Protein AF-A0A956U5R1-F1 (afdb_monomer_lite)

Sequence (254 aa):
MKYLQELKAVLEKMGPELNQKCDFAWTKLAEHIEDKLCNPPERDSALIELANRRSGTNGPMPEDAEFKFYEINSHPLAKEKLQDPFYWKIADDLAPIGNDTAADALSNFWPWRETAGFLPTLWFVEEEFVHWGYSREQLNQVLVGAWEDRTESSKYHLAANVFDALVVAIAYGQFLKEGCVDLELREEALKALDRQLHPKVINYTCAYPREGEKAFQKSKEGLMMMPIKKYSVGDSIKKHVFRSATGIIKRFLR

Structure (mmCIF, N/CA/C/O backbone):
data_AF-A0A956U5R1-F1
#
_entry.id   AF-A0A956U5R1-F1
#
loop_
_atom_site.group_PDB
_atom_site.id
_atom_site.type_symbol
_atom_site.label_atom_id
_atom_site.label_alt_id
_atom_site.label_comp_id
_atom_site.label_asym_id
_atom_site.label_entity_id
_atom_site.label_seq_id
_atom_site.pdbx_PDB_ins_code
_atom_site.Cartn_x
_atom_site.Cartn_y
_atom_site.Cartn_z
_atom_site.occupancy
_atom_site.B_iso_or_equiv
_atom_site.auth_seq_id
_atom_site.auth_comp_id
_atom_site.auth_asym_id
_atom_site.auth_atom_id
_atom_site.pdbx_PDB_model_num
ATOM 1 N N . MET A 1 1 ? 7.597 18.987 18.037 1.00 53.66 1 MET A N 1
ATOM 2 C CA . MET A 1 1 ? 7.365 20.334 18.606 1.00 53.66 1 MET A CA 1
ATOM 3 C C . MET A 1 1 ? 6.708 21.285 17.601 1.00 53.66 1 MET A C 1
ATOM 5 O O . MET A 1 1 ? 5.532 21.558 17.785 1.00 53.66 1 MET A O 1
ATOM 9 N N . LYS A 1 2 ? 7.368 21.699 16.503 1.00 50.81 2 LYS A N 1
ATOM 10 C CA . LYS A 1 2 ? 6.805 22.641 15.499 1.00 50.81 2 LYS A CA 1
ATOM 11 C C . LYS A 1 2 ? 5.416 22.243 14.950 1.00 50.81 2 LYS A C 1
ATOM 13 O O . LYS A 1 2 ? 4.490 23.041 14.987 1.00 50.81 2 LYS A O 1
ATOM 18 N N . TYR A 1 3 ? 5.239 20.969 14.589 1.00 50.41 3 TYR A N 1
ATOM 19 C CA . TYR A 1 3 ? 3.964 20.405 14.109 1.00 50.41 3 TYR A CA 1
ATOM 20 C C . TYR A 1 3 ? 2.781 20.613 15.071 1.00 50.41 3 TYR A C 1
ATOM 22 O O . TYR A 1 3 ? 1.682 20.958 14.652 1.00 50.41 3 TYR A O 1
ATOM 30 N N . LEU A 1 4 ? 2.992 20.401 16.372 1.00 53.56 4 LEU A N 1
ATOM 31 C CA . LEU A 1 4 ? 1.919 20.507 17.359 1.00 53.56 4 LEU A CA 1
ATOM 32 C C . LEU A 1 4 ? 1.550 21.976 17.644 1.00 53.56 4 LEU A C 1
ATOM 34 O O . LEU A 1 4 ? 0.388 22.270 17.903 1.00 53.56 4 LEU A O 1
ATOM 38 N N . GLN A 1 5 ? 2.512 22.903 17.548 1.00 63.97 5 GLN A N 1
ATOM 39 C CA . GLN A 1 5 ? 2.249 24.343 17.663 1.00 63.97 5 GLN A CA 1
ATOM 40 C C . GLN A 1 5 ? 1.443 24.860 16.464 1.00 63.97 5 GLN A C 1
ATOM 42 O O . GLN A 1 5 ? 0.505 25.635 16.628 1.00 63.97 5 GLN A O 1
ATOM 47 N N . GLU A 1 6 ? 1.761 24.384 15.263 1.00 58.38 6 GLU A N 1
ATOM 48 C CA . GLU A 1 6 ? 1.009 24.715 14.052 1.00 58.38 6 GLU A CA 1
ATOM 49 C C . GLU A 1 6 ? -0.394 24.082 14.063 1.00 58.38 6 GLU A C 1
ATOM 51 O O . GLU A 1 6 ? -1.368 24.747 13.713 1.00 58.38 6 GLU A O 1
ATOM 56 N N . LEU A 1 7 ? -0.529 22.838 14.544 1.00 60.34 7 LEU A N 1
ATOM 57 C CA . LEU A 1 7 ? -1.823 22.188 14.784 1.00 60.34 7 LEU A CA 1
ATOM 58 C C . LEU A 1 7 ? -2.682 23.010 15.757 1.00 60.34 7 LEU A C 1
ATOM 60 O O . LEU A 1 7 ? -3.848 23.266 15.463 1.00 60.34 7 LEU A O 1
ATOM 64 N N . LYS A 1 8 ? -2.103 23.470 16.875 1.00 72.31 8 LYS A N 1
ATOM 65 C CA . LYS A 1 8 ? -2.779 24.346 17.842 1.00 72.31 8 LYS A CA 1
ATOM 66 C C . LYS A 1 8 ? -3.276 25.636 17.177 1.00 72.31 8 LYS A C 1
ATOM 68 O O . LYS A 1 8 ? -4.450 25.960 17.313 1.00 72.31 8 LYS A O 1
ATOM 73 N N . ALA A 1 9 ? -2.446 26.302 16.374 1.00 74.06 9 ALA A N 1
ATOM 74 C CA . ALA A 1 9 ? -2.824 27.541 15.686 1.00 74.06 9 ALA A CA 1
ATOM 75 C C . ALA A 1 9 ? -3.942 27.353 14.638 1.00 74.06 9 ALA A C 1
ATOM 77 O O . ALA A 1 9 ? -4.809 28.215 14.477 1.00 74.06 9 ALA A O 1
ATOM 78 N N . VAL A 1 10 ? -3.939 26.231 13.908 1.00 67.75 10 VAL A N 1
ATOM 79 C CA . VAL A 1 10 ? -5.026 25.877 12.976 1.00 67.75 10 VAL A CA 1
ATOM 80 C C . VAL A 1 10 ? -6.319 25.643 13.737 1.00 67.75 10 VAL A C 1
ATOM 82 O O . VAL A 1 10 ? -7.377 26.135 13.345 1.00 67.75 10 VAL A O 1
ATOM 85 N N . LEU A 1 11 ? -6.224 24.907 14.838 1.00 68.75 11 LEU A N 1
ATOM 86 C CA . LEU A 1 11 ? -7.373 24.578 15.650 1.00 68.75 11 LEU A CA 1
ATOM 87 C C . LEU A 1 11 ? -7.972 25.835 16.281 1.00 68.75 11 LEU A C 1
ATOM 89 O O . LEU A 1 11 ? -9.163 26.063 16.114 1.00 68.75 11 LEU A O 1
ATOM 93 N N . GLU A 1 12 ? -7.176 26.707 16.896 1.00 78.88 12 GLU A N 1
ATOM 94 C CA . GLU A 1 12 ? -7.650 27.979 17.465 1.00 78.88 12 GLU A CA 1
ATOM 95 C C . GLU A 1 12 ? -8.441 28.832 16.458 1.00 78.88 12 GLU A C 1
ATOM 97 O O . GLU A 1 12 ? -9.424 29.471 16.833 1.00 78.88 12 GLU A O 1
ATOM 102 N N . LYS A 1 13 ? -8.081 28.787 15.167 1.00 77.75 13 LYS A N 1
ATOM 103 C CA . LYS A 1 13 ? -8.829 29.468 14.097 1.00 77.75 13 LYS A CA 1
ATOM 104 C C . LYS A 1 13 ? -10.145 28.781 13.728 1.00 77.75 13 LYS A C 1
ATOM 106 O O . LYS A 1 13 ? -11.105 29.469 13.397 1.00 77.75 13 LYS A O 1
ATOM 111 N N . MET A 1 14 ? -10.196 27.450 13.758 1.00 73.94 14 MET A N 1
ATOM 112 C CA . MET A 1 14 ? -11.379 26.666 13.369 1.00 73.94 14 MET A CA 1
ATOM 113 C C . MET A 1 14 ? -12.371 26.434 14.520 1.00 73.94 14 MET A C 1
ATOM 115 O O . MET A 1 14 ? -13.545 26.155 14.275 1.00 73.94 14 MET A O 1
ATOM 119 N N . GLY A 1 15 ? -11.913 26.541 15.769 1.00 74.62 15 GLY A N 1
ATOM 120 C CA . GLY A 1 15 ? -12.687 26.244 16.975 1.00 74.62 15 GLY A CA 1
ATOM 121 C C . GLY A 1 15 ? -14.051 26.939 17.057 1.00 74.62 15 GLY A C 1
ATOM 122 O O . GLY A 1 15 ? -15.037 26.257 17.337 1.00 74.62 15 GLY A O 1
ATOM 123 N N . PRO A 1 16 ? -14.163 28.251 16.765 1.00 76.50 16 PRO A N 1
ATOM 124 C CA . PRO A 1 16 ? -15.443 28.959 16.820 1.00 76.50 16 PRO A CA 1
ATOM 125 C C . PRO A 1 16 ? -16.492 28.436 15.825 1.00 76.50 16 PRO A C 1
ATOM 127 O O . PRO A 1 16 ? -17.657 28.288 16.190 1.00 76.50 16 PRO A O 1
ATOM 130 N N . GLU A 1 17 ? -16.094 28.110 14.590 1.00 68.19 17 GLU A N 1
ATOM 131 C CA . GLU A 1 17 ? -17.012 27.567 13.574 1.00 68.19 17 GLU A CA 1
ATOM 132 C C . GLU A 1 17 ? -17.438 26.128 13.888 1.00 68.19 17 GLU A C 1
ATOM 134 O O . GLU A 1 17 ? -18.588 25.751 13.646 1.00 68.19 17 GLU A O 1
ATOM 139 N N . LEU A 1 18 ? -16.524 25.323 14.439 1.00 61.97 18 LEU A N 1
ATOM 140 C CA . LEU A 1 18 ? -16.803 23.938 14.815 1.00 61.97 18 LEU A CA 1
ATOM 141 C C . LEU A 1 18 ? -17.719 23.849 16.044 1.00 61.97 18 LEU A C 1
ATOM 143 O O . LEU A 1 18 ? -18.632 23.028 16.035 1.00 61.97 18 LEU A O 1
ATOM 147 N N . ASN A 1 19 ? -17.545 24.726 17.040 1.00 65.31 19 ASN A N 1
ATOM 148 C CA . ASN A 1 19 ? -18.419 24.803 18.220 1.00 65.31 19 ASN A CA 1
ATOM 149 C C . ASN A 1 19 ? -19.858 25.228 17.888 1.00 65.31 19 ASN A C 1
ATOM 151 O O . ASN A 1 19 ? -20.781 24.871 18.611 1.00 65.31 19 ASN A O 1
ATOM 155 N N . GLN A 1 20 ? -20.073 26.004 16.820 1.00 70.31 20 GLN A N 1
ATOM 156 C CA . GLN A 1 20 ? -21.423 26.417 16.415 1.00 70.31 20 GLN A CA 1
ATOM 157 C C . GLN A 1 20 ? -22.196 25.324 15.676 1.00 70.31 20 GLN A C 1
ATOM 159 O O . GLN A 1 20 ? -23.424 25.302 15.723 1.00 70.31 20 GLN A O 1
ATOM 164 N N . LYS A 1 21 ? -21.495 24.457 14.940 1.00 61.16 21 LYS A N 1
ATOM 165 C CA . LYS A 1 21 ? -22.120 23.484 14.030 1.00 61.16 21 LYS A CA 1
ATOM 166 C C . LYS A 1 21 ? -22.185 22.074 14.599 1.00 61.16 21 LYS A C 1
ATOM 168 O O . LYS A 1 21 ? -22.989 21.269 14.133 1.00 61.16 21 LYS A O 1
ATOM 173 N N . CYS A 1 22 ? -21.345 21.773 15.577 1.00 49.59 22 CYS A N 1
ATOM 174 C CA . CYS A 1 22 ? -21.187 20.445 16.134 1.00 49.59 22 CYS A CA 1
ATOM 175 C C . CYS A 1 22 ? -21.180 20.579 17.656 1.00 49.59 22 CYS A C 1
ATOM 177 O O . CYS A 1 22 ? -20.451 21.416 18.179 1.00 49.59 22 CYS A O 1
ATOM 179 N N . ASP A 1 23 ? -21.898 19.709 18.370 1.00 61.25 23 ASP A N 1
ATOM 180 C CA . ASP A 1 23 ? -21.808 19.562 19.838 1.00 61.25 23 ASP A CA 1
ATOM 181 C C . ASP A 1 23 ? -20.473 18.884 20.239 1.00 61.25 23 ASP A C 1
ATOM 183 O O . ASP A 1 23 ? -20.386 17.931 21.013 1.00 61.25 23 ASP A O 1
ATOM 187 N N . PHE A 1 24 ? -19.402 19.295 19.562 1.00 62.62 24 PHE A N 1
ATOM 188 C CA . PHE A 1 24 ? -18.074 18.734 19.639 1.00 62.62 24 PHE A CA 1
ATOM 189 C C . PHE A 1 24 ? -17.362 19.396 20.810 1.00 62.62 24 PHE A C 1
ATOM 191 O O . PHE A 1 24 ? -17.245 20.616 20.857 1.00 62.62 24 PHE A O 1
ATOM 198 N N . ALA A 1 25 ? -16.871 18.594 21.756 1.00 75.69 25 ALA A N 1
ATOM 199 C CA . ALA A 1 25 ? -16.203 19.082 22.960 1.00 75.69 25 ALA A CA 1
ATOM 200 C C . ALA A 1 25 ? -14.813 19.668 22.642 1.00 75.69 25 ALA A C 1
ATOM 202 O O . ALA A 1 25 ? -13.779 19.074 22.950 1.00 75.69 25 ALA A O 1
ATOM 203 N N . TRP A 1 26 ? -14.799 20.839 22.010 1.00 68.75 26 TRP A N 1
ATOM 204 C CA . TRP A 1 26 ? -13.612 21.542 21.538 1.00 68.75 26 TRP A CA 1
ATOM 205 C C . TRP A 1 26 ? -12.579 21.780 22.633 1.00 68.75 26 TRP A C 1
ATOM 207 O O . TRP A 1 26 ? -11.390 21.545 22.433 1.00 68.75 26 TRP A O 1
ATOM 217 N N . THR A 1 27 ? -13.047 22.187 23.810 1.00 72.88 27 THR A N 1
ATOM 218 C CA . THR A 1 27 ? -12.214 22.406 24.994 1.00 72.88 27 THR A CA 1
ATOM 219 C C . THR A 1 27 ? -11.422 21.156 25.362 1.00 72.88 27 THR A C 1
ATOM 221 O O . THR A 1 27 ? -10.218 21.248 25.564 1.00 72.88 27 THR A O 1
ATOM 224 N N . LYS A 1 28 ? -12.041 19.970 25.302 1.00 73.56 28 LYS A N 1
ATOM 225 C CA . LYS A 1 28 ? -11.354 18.697 25.575 1.00 73.56 28 LYS A CA 1
ATOM 226 C C . LYS A 1 28 ? -10.297 18.353 24.524 1.00 73.56 28 LYS A C 1
ATOM 228 O O . LYS A 1 28 ? -9.266 17.779 24.863 1.00 73.56 28 LYS A O 1
ATOM 233 N N . LEU A 1 29 ? -10.535 18.676 23.248 1.00 70.31 29 LEU A N 1
ATOM 234 C CA . LEU A 1 29 ? -9.538 18.462 22.191 1.00 70.31 29 LEU A CA 1
ATOM 235 C C . LEU A 1 29 ? -8.349 19.420 22.346 1.00 70.31 29 LEU A C 1
ATOM 237 O O . LEU A 1 29 ? -7.206 18.992 22.199 1.00 70.31 29 LEU A O 1
ATOM 241 N N . ALA A 1 30 ? -8.616 20.692 22.649 1.00 71.00 30 ALA A N 1
ATOM 242 C CA . ALA A 1 30 ? -7.582 21.693 22.884 1.00 71.00 30 ALA A CA 1
ATOM 243 C C . ALA A 1 30 ? -6.707 21.314 24.089 1.00 71.00 30 ALA A C 1
ATOM 245 O O . ALA A 1 30 ? -5.489 21.247 23.945 1.00 71.00 30 ALA A O 1
ATOM 246 N N . GLU A 1 31 ? -7.325 20.949 25.217 1.00 76.50 31 GLU A N 1
ATOM 247 C CA . GLU A 1 31 ? -6.634 20.451 26.415 1.00 76.50 31 GLU A CA 1
ATOM 248 C C . GLU A 1 31 ? -5.775 19.221 26.105 1.00 76.50 31 GLU A C 1
ATOM 250 O O . GLU A 1 31 ? -4.621 19.149 26.518 1.00 76.50 31 GLU A O 1
ATOM 255 N N . HIS A 1 32 ? -6.299 18.268 25.327 1.00 71.94 32 HIS A N 1
ATOM 256 C CA . HIS A 1 32 ? -5.542 17.082 24.931 1.00 71.94 32 HIS A CA 1
ATOM 257 C C . HIS A 1 32 ? -4.310 17.427 24.083 1.00 71.94 32 HIS A C 1
ATOM 259 O O . HIS A 1 32 ? -3.245 16.841 24.259 1.00 71.94 32 HIS A O 1
ATOM 265 N N . ILE A 1 33 ? -4.431 18.372 23.150 1.00 68.62 33 ILE A N 1
ATOM 266 C CA . ILE A 1 33 ? -3.310 18.783 22.293 1.00 68.62 33 ILE A CA 1
ATOM 267 C C . ILE A 1 33 ? -2.273 19.571 23.087 1.00 68.62 33 ILE A C 1
ATOM 269 O O . ILE A 1 33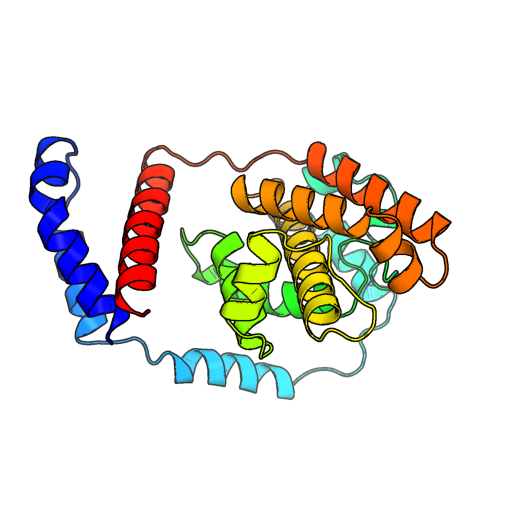 ? -1.076 19.414 22.850 1.00 68.62 33 ILE A O 1
ATOM 273 N N . GLU A 1 34 ? -2.720 20.384 24.037 1.00 73.69 34 GLU A N 1
ATOM 274 C CA . GLU A 1 34 ? -1.863 21.143 24.938 1.00 73.69 34 GLU A CA 1
ATOM 275 C C . GLU A 1 34 ? -1.104 20.226 25.907 1.00 73.69 34 GLU A C 1
ATOM 277 O O . GLU A 1 34 ? 0.105 20.383 26.069 1.00 73.69 34 GLU A O 1
ATOM 282 N N . ASP A 1 35 ? -1.753 19.181 26.431 1.00 76.88 35 ASP A N 1
ATOM 283 C CA . ASP A 1 35 ? -1.086 18.107 27.174 1.00 76.88 35 ASP A CA 1
ATOM 284 C C . ASP A 1 35 ? -0.006 17.426 26.323 1.00 76.88 35 ASP A C 1
ATOM 286 O O . ASP A 1 35 ? 1.134 17.306 26.759 1.00 76.88 35 ASP A O 1
ATOM 290 N N . LYS A 1 36 ? -0.303 17.057 25.069 1.00 69.38 36 LYS A N 1
ATOM 291 C CA . LYS A 1 36 ? 0.696 16.447 24.168 1.00 69.38 36 LYS A CA 1
ATOM 292 C C . LYS A 1 36 ? 1.813 17.396 23.734 1.00 69.38 36 LYS A C 1
ATOM 294 O O . LYS A 1 36 ? 2.880 16.928 23.341 1.00 69.38 36 LYS A O 1
ATOM 299 N N . LEU A 1 37 ? 1.585 18.707 23.777 1.00 64.69 37 LEU A N 1
ATOM 300 C CA . LEU A 1 37 ? 2.605 19.730 23.534 1.00 64.69 37 LEU A CA 1
ATOM 301 C C . LEU A 1 37 ? 3.570 19.861 24.709 1.00 64.69 37 LEU A C 1
ATOM 303 O O . LEU A 1 37 ? 4.775 19.972 24.493 1.00 64.69 37 LEU A O 1
ATOM 307 N N . CYS A 1 38 ? 3.029 19.858 25.926 1.00 71.69 38 CYS A N 1
ATOM 308 C CA . CYS A 1 38 ? 3.790 19.979 27.165 1.00 71.69 38 CYS A CA 1
ATOM 309 C C . CYS A 1 38 ? 4.485 18.664 27.544 1.00 71.69 38 CYS A C 1
ATOM 311 O O . CYS A 1 38 ? 5.598 18.687 28.061 1.00 71.69 38 CYS A O 1
ATOM 313 N N . ASN A 1 39 ? 3.852 17.535 27.224 1.00 69.12 39 ASN A N 1
ATOM 314 C CA . ASN A 1 39 ? 4.311 16.177 27.488 1.00 69.12 39 ASN A CA 1
ATOM 315 C C . ASN A 1 39 ? 4.410 15.406 26.161 1.00 69.12 39 ASN A C 1
ATOM 317 O O . ASN A 1 39 ? 3.584 14.520 25.893 1.00 69.12 39 ASN A O 1
ATOM 321 N N . PRO A 1 40 ? 5.366 15.752 25.276 1.00 56.56 40 PRO A N 1
ATOM 322 C CA . PRO A 1 40 ? 5.539 15.009 24.040 1.00 56.56 40 PRO A CA 1
ATOM 323 C C . PRO A 1 40 ? 5.833 13.547 24.404 1.00 56.56 40 PRO A C 1
ATOM 325 O O . PRO A 1 40 ? 6.728 13.307 25.216 1.00 56.56 40 PRO A O 1
ATOM 328 N N . PRO A 1 41 ? 5.106 12.559 23.844 1.00 55.56 41 PRO A N 1
ATOM 329 C CA . PRO A 1 41 ? 5.517 11.172 24.007 1.00 55.56 41 PRO A CA 1
ATOM 330 C C . PRO A 1 41 ? 6.957 11.070 23.507 1.00 55.56 41 PRO A C 1
ATOM 332 O O . PRO A 1 41 ? 7.274 11.657 22.466 1.00 55.56 41 PRO A O 1
ATOM 335 N N . GLU A 1 42 ? 7.825 10.381 24.249 1.00 61.56 42 GLU A N 1
ATOM 336 C CA . GLU A 1 42 ? 9.199 10.129 23.822 1.00 61.56 42 GLU A CA 1
ATOM 337 C C . GLU A 1 42 ? 9.164 9.300 22.532 1.00 61.56 42 GLU A C 1
ATOM 339 O O . GLU A 1 42 ? 9.105 8.071 22.526 1.00 61.56 42 GLU A O 1
ATOM 344 N N . ARG A 1 43 ? 9.100 10.019 21.412 1.00 52.25 43 ARG A N 1
ATOM 345 C CA . ARG A 1 43 ? 8.878 9.479 20.072 1.00 52.25 43 ARG A CA 1
ATOM 346 C C . ARG A 1 43 ? 10.028 8.564 19.666 1.00 52.25 43 ARG A C 1
ATOM 348 O O . ARG A 1 43 ? 9.804 7.581 18.969 1.00 52.25 43 ARG A O 1
ATOM 355 N N . ASP A 1 44 ? 11.218 8.874 20.166 1.00 51.50 44 ASP A N 1
ATOM 356 C CA . ASP A 1 44 ? 12.431 8.116 19.915 1.00 51.50 44 ASP A CA 1
ATOM 357 C C . ASP A 1 44 ? 12.477 6.856 20.787 1.00 51.50 44 ASP A C 1
ATOM 359 O O . ASP A 1 44 ? 12.796 5.795 20.273 1.00 51.50 44 ASP A O 1
ATOM 363 N N . SER A 1 45 ? 12.045 6.900 22.051 1.00 53.00 45 SER A N 1
ATOM 364 C CA . SER A 1 45 ? 12.083 5.740 22.957 1.00 53.00 45 SER A CA 1
ATOM 365 C C . SER A 1 45 ? 11.181 4.593 22.500 1.00 53.00 45 SER A C 1
ATOM 367 O O . SER A 1 45 ? 11.619 3.448 22.482 1.00 53.00 45 SER A O 1
ATOM 369 N N . ALA A 1 46 ? 9.949 4.881 22.061 1.00 53.16 46 ALA A N 1
ATOM 370 C CA . ALA A 1 46 ? 9.021 3.846 21.593 1.00 53.16 46 ALA A CA 1
ATOM 371 C C . ALA A 1 46 ? 9.468 3.205 20.265 1.00 53.16 46 ALA A C 1
ATOM 373 O O . ALA A 1 46 ? 9.327 1.996 20.081 1.00 53.16 46 ALA A O 1
ATOM 374 N N . LEU A 1 47 ? 10.037 3.999 19.349 1.00 45.62 47 LEU A N 1
ATOM 375 C CA . LEU A 1 47 ? 10.579 3.504 18.079 1.00 45.62 47 LEU A CA 1
ATOM 376 C C . LEU A 1 47 ? 11.903 2.748 18.278 1.00 45.62 47 LEU A C 1
ATOM 378 O O . LEU A 1 47 ? 12.104 1.705 17.659 1.00 45.62 47 LEU A O 1
ATOM 382 N N . ILE A 1 48 ? 12.769 3.215 19.182 1.00 51.59 48 ILE A N 1
ATOM 383 C CA . ILE A 1 48 ? 14.015 2.542 19.579 1.00 51.59 48 ILE A CA 1
ATOM 384 C C . ILE A 1 48 ? 13.712 1.228 20.312 1.00 51.59 48 ILE A C 1
ATOM 386 O O . ILE A 1 48 ? 14.375 0.226 20.062 1.00 51.59 48 ILE A O 1
ATOM 390 N N . GLU A 1 49 ? 12.694 1.176 21.173 1.00 52.00 49 GLU A N 1
ATOM 391 C CA . GLU A 1 49 ? 12.283 -0.058 21.854 1.00 52.00 49 GLU A CA 1
ATOM 392 C C . GLU A 1 49 ? 11.708 -1.088 20.866 1.00 52.00 49 GLU A C 1
ATOM 394 O O . GLU A 1 49 ? 12.057 -2.269 20.929 1.00 52.00 49 GLU A O 1
ATOM 399 N N . LEU A 1 50 ? 10.895 -0.647 19.899 1.00 50.59 50 LEU A N 1
ATOM 400 C CA . LEU A 1 50 ? 10.415 -1.481 18.791 1.00 50.59 50 LEU A CA 1
ATOM 401 C C . LEU A 1 50 ? 11.560 -2.001 17.912 1.00 50.59 50 LEU A C 1
ATOM 403 O O . LEU A 1 50 ? 11.532 -3.167 17.524 1.00 50.59 50 LEU A O 1
ATOM 407 N N . ALA A 1 51 ? 12.569 -1.173 17.630 1.00 48.53 51 ALA A N 1
ATOM 408 C CA . ALA A 1 51 ? 13.763 -1.573 16.887 1.00 48.53 51 ALA A CA 1
ATOM 409 C C . ALA A 1 51 ? 14.625 -2.577 17.676 1.00 48.53 51 ALA A C 1
ATOM 411 O O . ALA A 1 51 ? 15.084 -3.571 17.120 1.00 48.53 51 ALA A O 1
ATOM 412 N N . ASN A 1 52 ? 14.782 -2.381 18.988 1.00 50.56 52 ASN A N 1
ATOM 413 C CA . ASN A 1 52 ? 15.574 -3.257 19.857 1.00 50.56 52 ASN A CA 1
ATOM 414 C C . ASN A 1 52 ? 14.907 -4.615 20.125 1.00 50.56 52 ASN A C 1
ATOM 416 O O . ASN A 1 52 ? 15.604 -5.598 20.357 1.00 50.56 52 ASN A O 1
ATOM 420 N N . ARG A 1 53 ? 13.573 -4.719 20.051 1.00 54.09 53 ARG A N 1
ATOM 421 C CA . ARG A 1 53 ? 12.877 -6.020 20.110 1.00 54.09 53 ARG A CA 1
ATOM 422 C C . ARG A 1 53 ? 13.149 -6.900 18.880 1.00 54.09 53 ARG A C 1
ATOM 424 O O . ARG A 1 53 ? 12.976 -8.111 18.967 1.00 54.09 53 ARG A O 1
ATOM 431 N N . ARG A 1 54 ? 13.595 -6.322 17.756 1.00 51.97 54 ARG A N 1
ATOM 432 C CA . ARG A 1 54 ? 13.819 -7.035 16.480 1.00 51.97 54 ARG A CA 1
ATOM 433 C C . ARG A 1 54 ? 15.156 -7.757 16.395 1.00 51.97 54 ARG A C 1
ATOM 435 O O . ARG A 1 54 ? 15.261 -8.738 15.673 1.00 51.97 54 ARG A O 1
ATOM 442 N N . SER A 1 55 ? 16.167 -7.317 17.140 1.00 50.53 55 SER A N 1
ATOM 443 C CA . SER A 1 55 ? 17.492 -7.953 17.128 1.00 50.53 55 SER A CA 1
ATOM 444 C C . SER A 1 55 ? 17.560 -9.249 17.949 1.00 50.53 55 SER A C 1
ATOM 446 O O . SER A 1 55 ? 18.585 -9.926 17.928 1.00 50.53 55 SER A O 1
ATOM 448 N N . GLY A 1 56 ? 16.489 -9.602 18.674 1.00 42.97 56 GLY A N 1
ATOM 449 C CA . GLY A 1 56 ? 16.511 -10.665 19.680 1.00 42.97 56 GLY A CA 1
ATOM 450 C C . GLY A 1 56 ? 15.996 -12.042 19.254 1.00 42.97 56 GLY A C 1
ATOM 451 O O . GLY A 1 56 ? 16.324 -13.016 19.927 1.00 42.97 56 GLY A O 1
ATOM 452 N N . THR A 1 57 ? 15.200 -12.181 18.190 1.00 50.84 57 THR A N 1
ATOM 453 C CA . THR A 1 57 ? 14.547 -13.472 17.899 1.00 50.84 57 THR A CA 1
ATOM 454 C C . THR A 1 57 ? 14.323 -13.707 16.408 1.00 50.84 57 THR A C 1
ATOM 456 O O . THR A 1 57 ? 13.405 -13.131 15.830 1.00 50.84 57 THR A O 1
ATOM 459 N N . ASN A 1 58 ? 15.118 -14.602 15.817 1.00 44.91 58 ASN A N 1
ATOM 460 C CA . ASN A 1 58 ? 14.676 -15.884 15.237 1.00 44.91 58 ASN A CA 1
ATOM 461 C C . ASN A 1 58 ? 15.598 -16.321 14.092 1.00 44.91 58 ASN A C 1
ATOM 463 O O . ASN A 1 58 ? 15.931 -15.547 13.201 1.00 44.91 58 ASN A O 1
ATOM 467 N N . GLY A 1 59 ? 16.001 -17.595 14.125 1.00 44.28 59 GLY A N 1
ATOM 468 C CA . GLY A 1 59 ? 16.518 -18.267 12.934 1.00 44.28 59 GLY A CA 1
ATOM 469 C C . GLY A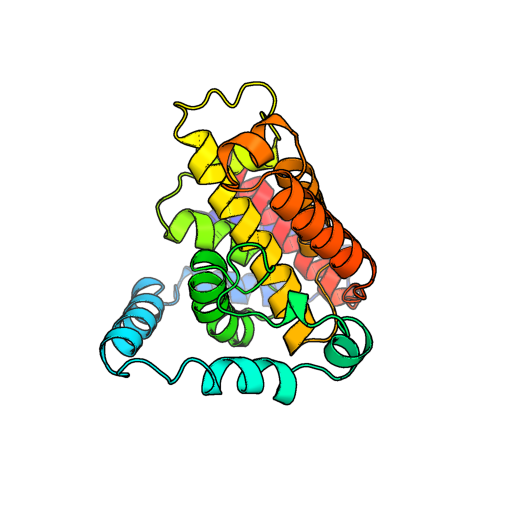 1 59 ? 15.455 -18.299 11.827 1.00 44.28 59 GLY A C 1
ATOM 470 O O . GLY A 1 59 ? 14.291 -17.998 12.100 1.00 44.28 59 GLY A O 1
ATOM 471 N N . PRO A 1 60 ? 15.835 -18.658 10.589 1.00 46.16 60 PRO A N 1
ATOM 472 C CA . PRO A 1 60 ? 14.910 -18.660 9.463 1.00 46.16 60 PRO A CA 1
ATOM 473 C C . PRO A 1 60 ? 13.704 -19.545 9.786 1.00 46.16 60 PRO A C 1
ATOM 475 O O . PRO A 1 60 ? 13.850 -20.726 10.115 1.00 46.16 60 PRO A O 1
ATOM 478 N N . MET A 1 61 ? 12.515 -18.947 9.747 1.00 45.31 61 MET A N 1
ATOM 479 C CA . MET A 1 61 ? 11.264 -19.680 9.851 1.00 45.31 61 MET A CA 1
ATOM 480 C C . MET A 1 61 ? 11.141 -20.572 8.603 1.00 45.31 61 MET A C 1
ATOM 482 O O . MET A 1 61 ? 11.509 -20.133 7.513 1.00 45.31 61 MET A O 1
ATOM 486 N N . PRO A 1 62 ? 10.702 -21.837 8.727 1.00 49.72 62 PRO A N 1
ATOM 487 C CA . PRO A 1 62 ? 10.507 -22.696 7.567 1.00 49.72 62 PRO A CA 1
ATOM 488 C C . PRO A 1 62 ? 9.547 -22.042 6.567 1.00 49.72 62 PRO A C 1
ATOM 490 O O . PRO A 1 62 ? 8.474 -21.573 6.949 1.00 49.72 62 PRO A O 1
ATOM 493 N N . GLU A 1 63 ? 9.939 -22.030 5.296 1.00 53.06 63 GLU A N 1
ATOM 494 C CA . GLU A 1 63 ? 9.256 -21.344 4.188 1.00 53.06 63 GLU A CA 1
ATOM 495 C C . GLU A 1 63 ? 7.777 -21.775 4.031 1.00 53.06 63 GLU A C 1
ATOM 497 O O . GLU A 1 63 ? 6.916 -21.002 3.621 1.00 53.06 63 GLU A O 1
ATOM 502 N N . ASP A 1 64 ? 7.438 -23.002 4.438 1.00 54.38 64 ASP A N 1
ATOM 503 C CA . ASP A 1 64 ? 6.086 -23.569 4.399 1.00 54.38 64 ASP A CA 1
ATOM 504 C C . ASP A 1 64 ? 5.209 -23.209 5.617 1.00 54.38 64 ASP A C 1
ATOM 506 O O . ASP A 1 64 ? 3.974 -23.267 5.543 1.00 54.38 64 ASP A O 1
ATOM 510 N N . ALA A 1 65 ? 5.820 -22.817 6.736 1.00 55.44 65 ALA A N 1
ATOM 511 C CA . ALA A 1 65 ? 5.117 -22.441 7.959 1.00 55.44 65 ALA A CA 1
ATOM 512 C C . ALA A 1 65 ? 4.513 -21.027 7.874 1.00 55.44 65 ALA A C 1
ATOM 514 O O . ALA A 1 65 ? 3.452 -20.777 8.452 1.00 55.44 65 ALA A O 1
ATOM 515 N N . GLU A 1 66 ? 5.141 -20.117 7.125 1.00 61.19 66 GLU A N 1
ATOM 516 C CA . GLU A 1 66 ? 4.665 -18.738 6.944 1.00 61.19 66 GLU A CA 1
ATOM 517 C C . GLU A 1 66 ? 3.455 -18.648 5.997 1.00 61.19 66 GLU A C 1
ATOM 519 O O . GLU A 1 66 ? 2.514 -17.898 6.267 1.00 61.19 66 GLU A O 1
ATOM 524 N N . PHE A 1 67 ? 3.402 -19.475 4.943 1.00 58.56 67 PHE A N 1
ATOM 525 C CA . PHE A 1 67 ? 2.291 -19.485 3.976 1.00 58.56 67 PHE A CA 1
ATOM 526 C C . PHE A 1 67 ? 0.951 -19.822 4.646 1.00 58.56 67 PHE A C 1
ATOM 528 O O . PHE A 1 67 ? -0.047 -19.107 4.517 1.00 58.56 67 PHE A O 1
ATOM 535 N N . LYS A 1 68 ? 0.940 -20.897 5.444 1.00 64.56 68 LYS A N 1
ATOM 536 C CA . LYS A 1 68 ? -0.257 -21.319 6.180 1.00 64.56 68 LYS A CA 1
ATOM 537 C C . LYS A 1 68 ? -0.676 -20.299 7.229 1.00 64.56 68 LYS A C 1
ATOM 539 O O . LYS A 1 68 ? -1.861 -20.220 7.541 1.00 64.56 68 LYS A O 1
ATOM 544 N N . PHE A 1 69 ? 0.255 -19.518 7.772 1.00 73.38 69 PHE A N 1
ATOM 545 C CA . PHE A 1 69 ? -0.073 -18.533 8.794 1.00 73.38 69 PHE A CA 1
ATOM 546 C C . PHE A 1 69 ? -1.032 -17.465 8.258 1.00 73.38 69 PHE A C 1
ATOM 548 O O . PHE A 1 69 ? -2.057 -17.202 8.893 1.00 73.38 69 PHE A O 1
ATOM 555 N N . TYR A 1 70 ? -0.753 -16.895 7.082 1.00 75.06 70 TYR A N 1
ATOM 556 C CA . TYR A 1 70 ? -1.636 -15.894 6.484 1.00 75.06 70 TYR A CA 1
ATOM 557 C C . TYR A 1 70 ? -2.966 -16.505 6.057 1.00 75.06 70 TYR A C 1
ATOM 559 O O . TYR A 1 70 ? -4.015 -15.973 6.414 1.00 75.06 70 TYR A O 1
ATOM 567 N N . GLU A 1 71 ? -2.960 -17.644 5.369 1.00 77.50 71 GLU A N 1
ATOM 568 C CA . GLU A 1 71 ? -4.200 -18.270 4.903 1.00 77.50 71 GLU A CA 1
ATOM 569 C C . GLU A 1 71 ? -5.113 -18.689 6.070 1.00 77.50 71 GLU A C 1
ATOM 571 O O . GLU A 1 71 ? -6.327 -18.485 6.026 1.00 77.50 71 GLU A O 1
ATOM 576 N N . ILE A 1 72 ? -4.559 -19.228 7.161 1.00 81.88 72 ILE A N 1
ATOM 577 C CA . ILE A 1 72 ? -5.340 -19.668 8.326 1.00 81.88 72 ILE A CA 1
ATOM 578 C C . ILE A 1 72 ? -5.882 -18.473 9.113 1.00 81.88 72 ILE A C 1
ATOM 580 O O . ILE A 1 72 ? -7.065 -18.477 9.462 1.00 81.88 72 ILE A O 1
ATOM 584 N N . ASN A 1 73 ? -5.067 -17.444 9.350 1.00 87.88 73 ASN A N 1
ATOM 585 C CA . ASN A 1 73 ? -5.439 -16.323 10.219 1.00 87.88 73 ASN A CA 1
ATOM 586 C C . ASN A 1 73 ? -6.124 -15.160 9.487 1.00 87.88 73 ASN A C 1
ATOM 588 O O . ASN A 1 73 ? -6.566 -14.211 10.133 1.00 87.88 73 ASN A O 1
ATOM 592 N N . SER A 1 74 ? -6.240 -15.225 8.157 1.00 94.12 74 SER A N 1
ATOM 593 C CA . SER A 1 74 ? -6.923 -14.187 7.385 1.00 94.12 74 SER A CA 1
ATOM 594 C C . SER A 1 74 ? -8.423 -14.133 7.655 1.00 94.12 74 SER A C 1
ATOM 596 O O . SER A 1 74 ? -9.085 -15.132 7.949 1.00 94.12 74 SER A O 1
ATOM 598 N N . HIS A 1 75 ? -8.977 -12.942 7.476 1.00 96.75 75 HIS A N 1
ATOM 599 C CA . HIS A 1 75 ? -10.393 -12.652 7.545 1.00 96.75 75 HIS A CA 1
ATOM 600 C C . HIS A 1 75 ? -11.180 -13.556 6.574 1.00 96.75 75 HIS A C 1
ATOM 602 O O . HIS A 1 75 ? -10.759 -13.723 5.424 1.00 96.75 75 HIS A O 1
ATOM 608 N N . PRO A 1 76 ? -12.352 -14.104 6.961 1.00 97.12 76 PRO A N 1
ATOM 609 C CA . PRO A 1 76 ? -13.131 -15.006 6.105 1.00 97.12 76 PRO A CA 1
ATOM 610 C C . PRO A 1 76 ? -13.434 -14.429 4.719 1.00 97.12 76 PRO A C 1
ATOM 612 O O . PRO A 1 76 ? -13.325 -15.125 3.716 1.00 97.12 76 PRO A O 1
ATOM 615 N N . LEU A 1 77 ? -13.737 -13.130 4.655 1.00 97.06 77 LEU A N 1
ATOM 616 C CA . LEU A 1 77 ? -13.994 -12.440 3.390 1.00 97.06 77 LEU A CA 1
ATOM 617 C C . LEU A 1 77 ? -12.762 -12.374 2.476 1.00 97.06 77 LEU A C 1
ATOM 619 O O . LEU A 1 77 ? -12.910 -12.427 1.260 1.00 97.06 77 LEU A O 1
ATOM 623 N N . ALA A 1 78 ? -11.552 -12.292 3.036 1.00 96.56 78 ALA A N 1
ATOM 624 C CA . ALA A 1 78 ? -10.334 -12.346 2.237 1.00 96.56 78 ALA A CA 1
ATOM 625 C C . ALA A 1 78 ? -10.158 -13.732 1.609 1.00 96.56 78 ALA A C 1
ATOM 627 O O . ALA A 1 78 ? -9.925 -13.822 0.409 1.00 96.56 78 ALA A O 1
ATOM 628 N N . LYS A 1 79 ? -10.386 -14.805 2.378 1.00 95.62 79 LYS A N 1
ATOM 629 C CA . LYS A 1 79 ? -10.375 -16.187 1.862 1.00 95.62 79 LYS A CA 1
ATOM 630 C C . LYS A 1 79 ? -11.441 -16.413 0.789 1.00 95.62 79 LYS A C 1
ATOM 632 O O . LYS A 1 79 ? -11.193 -17.083 -0.204 1.00 95.62 79 LYS A O 1
ATOM 637 N N . GLU A 1 80 ? -12.627 -15.831 0.976 1.00 96.56 80 GLU A N 1
ATOM 638 C CA . GLU A 1 80 ? -13.725 -15.923 0.010 1.00 96.56 80 GLU A CA 1
ATOM 639 C C . GLU A 1 80 ? -13.390 -15.222 -1.314 1.00 96.56 80 GLU A C 1
ATOM 641 O O . GLU A 1 80 ? -13.718 -15.752 -2.374 1.00 96.56 80 GLU A O 1
ATOM 646 N N . LYS A 1 81 ? -12.775 -14.030 -1.265 1.00 96.81 81 LYS A N 1
ATOM 647 C CA . LYS A 1 81 ? -12.520 -13.200 -2.456 1.00 96.81 81 LYS A CA 1
ATOM 648 C C . LYS A 1 81 ? -11.191 -13.500 -3.147 1.00 96.81 81 LYS A C 1
ATOM 650 O O . LYS A 1 81 ? -11.120 -13.400 -4.367 1.00 96.81 81 LYS A O 1
ATOM 655 N N . LEU A 1 82 ? -10.153 -13.868 -2.402 1.00 95.88 82 LEU A N 1
ATOM 656 C CA . LEU A 1 82 ? -8.816 -14.154 -2.925 1.00 95.88 82 LEU A CA 1
ATOM 657 C C . LEU A 1 82 ? -8.623 -15.665 -3.071 1.00 95.88 82 LEU A C 1
ATOM 659 O O . LEU A 1 82 ? -7.750 -16.250 -2.451 1.00 95.88 82 LEU A O 1
ATOM 663 N N . GLN A 1 83 ? -9.453 -16.325 -3.875 1.00 95.62 83 GLN A N 1
ATOM 664 C CA . GLN A 1 83 ? -9.383 -17.789 -4.032 1.00 95.62 83 GLN A CA 1
ATOM 665 C C . GLN A 1 83 ? -8.168 -18.253 -4.837 1.00 95.62 83 GLN A C 1
ATOM 667 O O . GLN A 1 83 ? -7.810 -19.428 -4.816 1.00 95.62 83 GLN A O 1
ATOM 672 N N . ASP A 1 84 ? -7.547 -17.340 -5.580 1.00 96.12 84 ASP A N 1
ATOM 673 C CA . ASP A 1 84 ? -6.402 -17.680 -6.398 1.00 96.12 84 ASP A CA 1
ATOM 674 C C . ASP A 1 84 ? -5.120 -17.801 -5.553 1.00 96.12 84 ASP A C 1
ATOM 676 O O . ASP A 1 84 ? -4.785 -16.850 -4.836 1.00 96.12 84 ASP A O 1
ATOM 680 N N . PRO A 1 85 ? -4.355 -18.907 -5.673 1.00 95.00 85 PRO A N 1
ATOM 681 C CA . PRO A 1 85 ? -3.112 -19.106 -4.929 1.00 95.00 85 PRO A CA 1
ATOM 682 C C . PRO A 1 85 ? -2.095 -17.970 -5.076 1.00 95.00 85 PRO A C 1
ATOM 684 O O . PRO A 1 85 ? -1.313 -17.747 -4.160 1.00 95.00 85 PRO A O 1
ATOM 687 N N . PHE A 1 86 ? -2.113 -17.236 -6.197 1.00 95.50 86 PHE A N 1
ATOM 688 C CA . PHE A 1 86 ? -1.249 -16.077 -6.448 1.00 95.50 86 PHE A CA 1
ATOM 689 C C . PHE A 1 86 ? -1.225 -15.077 -5.288 1.00 95.50 86 PHE A C 1
ATOM 691 O O . PHE A 1 86 ? -0.155 -14.603 -4.926 1.00 95.50 86 PHE A O 1
ATOM 698 N N . TYR A 1 87 ? -2.375 -14.784 -4.675 1.00 95.69 87 TYR A N 1
ATOM 699 C CA . TYR A 1 87 ? -2.463 -13.775 -3.615 1.00 95.69 87 TYR A CA 1
ATOM 700 C C . TYR A 1 87 ? -1.796 -14.192 -2.301 1.00 95.69 87 TYR A C 1
ATOM 702 O O . TYR A 1 87 ? -1.587 -13.348 -1.434 1.00 95.69 87 TYR A O 1
ATOM 710 N N . TRP A 1 88 ? -1.482 -15.478 -2.151 1.00 92.88 88 TRP A N 1
ATOM 711 C CA . TRP A 1 88 ? -0.977 -16.069 -0.914 1.00 92.88 88 TRP A CA 1
ATOM 712 C C . TRP A 1 88 ? 0.502 -16.438 -0.998 1.00 92.88 88 TRP A C 1
ATOM 714 O O . TRP A 1 88 ? 1.087 -16.849 -0.001 1.00 92.88 88 TRP A O 1
ATOM 724 N N . LYS A 1 89 ? 1.123 -16.319 -2.176 1.00 91.06 89 LYS A N 1
ATOM 725 C CA . LYS A 1 89 ? 2.525 -16.687 -2.369 1.00 91.06 89 LYS A CA 1
ATOM 726 C C . LYS A 1 89 ? 3.451 -15.651 -1.734 1.00 91.06 89 LYS A C 1
ATOM 728 O O . LYS A 1 89 ? 3.641 -14.573 -2.280 1.00 91.06 89 LYS A O 1
ATOM 733 N N . ILE A 1 90 ? 4.053 -16.014 -0.608 1.00 86.31 90 ILE A N 1
ATOM 734 C CA . ILE A 1 90 ? 4.962 -15.157 0.170 1.00 86.31 90 ILE A CA 1
ATOM 735 C C . ILE A 1 90 ? 6.396 -15.068 -0.385 1.00 86.31 90 ILE A C 1
ATOM 737 O O . ILE A 1 90 ? 7.166 -14.253 0.094 1.00 86.31 90 ILE A O 1
ATOM 741 N N . ALA A 1 91 ? 6.738 -15.896 -1.376 1.00 88.50 91 ALA A N 1
ATOM 742 C CA . ALA A 1 91 ? 8.053 -15.937 -2.030 1.00 88.50 91 ALA A CA 1
ATOM 743 C C . ALA A 1 91 ? 7.945 -15.714 -3.554 1.00 88.50 91 ALA A C 1
ATOM 745 O O . ALA A 1 91 ? 8.785 -16.158 -4.334 1.00 88.50 91 ALA A O 1
ATOM 746 N N . ASP A 1 92 ? 6.840 -15.111 -3.998 1.00 93.69 92 ASP A N 1
ATOM 747 C CA . ASP A 1 92 ? 6.636 -14.700 -5.387 1.00 93.69 92 ASP A CA 1
ATOM 748 C C . ASP A 1 92 ? 6.724 -13.175 -5.423 1.00 93.69 92 ASP A C 1
ATOM 750 O O . ASP A 1 92 ? 5.801 -12.493 -4.979 1.00 93.69 92 ASP A O 1
ATOM 754 N N . ASP A 1 93 ? 7.828 -12.641 -5.947 1.00 95.19 93 ASP A N 1
ATOM 755 C CA . ASP A 1 93 ? 8.100 -11.197 -5.953 1.00 95.19 93 ASP A CA 1
ATOM 756 C C . ASP A 1 93 ? 6.999 -10.369 -6.640 1.00 95.19 93 ASP A C 1
ATOM 758 O O . ASP A 1 93 ? 6.841 -9.172 -6.374 1.00 95.19 93 ASP A O 1
ATOM 762 N N . LEU A 1 94 ? 6.224 -10.998 -7.531 1.00 96.62 94 LEU A N 1
ATOM 763 C CA . LEU A 1 94 ? 5.121 -10.364 -8.250 1.00 96.62 94 LEU A CA 1
ATOM 764 C C . LEU A 1 94 ? 3.784 -10.456 -7.501 1.00 96.62 94 LEU A C 1
ATOM 766 O O . LEU A 1 94 ? 2.834 -9.748 -7.852 1.00 96.62 94 LEU A O 1
ATOM 770 N N . ALA A 1 95 ? 3.680 -11.322 -6.491 1.00 96.56 95 ALA A N 1
ATOM 771 C CA . ALA A 1 95 ? 2.515 -11.394 -5.625 1.00 96.56 95 ALA A CA 1
ATOM 772 C C . ALA A 1 95 ? 2.453 -10.162 -4.706 1.00 96.56 95 ALA A C 1
ATOM 774 O O . ALA A 1 95 ? 3.482 -9.648 -4.263 1.00 96.56 95 ALA A O 1
ATOM 775 N N . PRO A 1 96 ? 1.247 -9.679 -4.361 1.00 96.50 96 PRO A N 1
ATOM 776 C CA . PRO A 1 96 ? 1.091 -8.424 -3.623 1.00 96.50 96 PRO A CA 1
ATOM 777 C C . PRO A 1 96 ? 1.695 -8.445 -2.212 1.00 96.50 96 PRO A C 1
ATOM 779 O O . PRO A 1 96 ? 1.938 -7.381 -1.652 1.00 96.50 96 PRO A O 1
ATOM 782 N N . ILE A 1 97 ? 1.915 -9.631 -1.637 1.00 95.31 97 ILE A N 1
ATOM 783 C CA . ILE A 1 97 ? 2.516 -9.817 -0.309 1.00 95.31 97 ILE A CA 1
ATOM 784 C C . ILE A 1 97 ? 3.812 -10.642 -0.344 1.00 95.31 97 ILE A C 1
ATOM 786 O O . ILE A 1 97 ? 4.283 -11.056 0.710 1.00 95.31 97 ILE A O 1
ATOM 790 N N . GLY A 1 98 ? 4.337 -10.940 -1.538 1.00 93.00 98 GLY A N 1
ATOM 791 C CA . GLY A 1 98 ? 5.378 -11.954 -1.726 1.00 93.00 98 GLY A CA 1
ATOM 792 C C . GLY A 1 98 ? 6.796 -11.443 -1.942 1.00 93.00 98 GLY A C 1
ATOM 793 O O . GLY A 1 98 ? 7.695 -12.258 -2.095 1.00 93.00 98 GLY A O 1
ATOM 794 N N . ASN A 1 99 ? 6.995 -10.125 -1.971 1.00 93.69 99 ASN A N 1
ATOM 795 C CA . ASN A 1 99 ? 8.319 -9.511 -2.084 1.00 93.69 99 ASN A CA 1
ATOM 796 C C . ASN A 1 99 ? 8.825 -8.992 -0.729 1.00 93.69 99 ASN A C 1
ATOM 798 O O . ASN A 1 99 ? 8.037 -8.709 0.177 1.00 93.69 99 ASN A O 1
ATOM 802 N N . ASP A 1 100 ? 10.138 -8.770 -0.631 1.00 95.06 100 ASP A N 1
ATOM 803 C CA . ASP A 1 100 ? 10.804 -8.247 0.574 1.00 95.06 100 ASP A CA 1
ATOM 804 C C . ASP A 1 100 ? 10.191 -6.929 1.071 1.00 95.06 100 ASP A C 1
ATOM 806 O O . ASP A 1 100 ? 9.982 -6.735 2.268 1.00 95.06 100 ASP A O 1
ATOM 810 N N . THR A 1 101 ? 9.820 -6.034 0.144 1.00 95.56 101 THR A N 1
ATOM 811 C CA . THR A 1 101 ? 9.146 -4.771 0.488 1.00 95.56 101 THR A CA 1
ATOM 812 C C . THR A 1 101 ? 7.839 -5.027 1.236 1.00 95.56 101 THR A C 1
ATOM 814 O O . THR A 1 101 ? 7.544 -4.337 2.210 1.00 95.56 101 THR A O 1
ATOM 817 N N . ALA A 1 102 ? 7.056 -6.020 0.819 1.00 95.56 102 ALA A N 1
ATOM 818 C CA . ALA A 1 102 ? 5.827 -6.397 1.496 1.00 95.56 102 ALA A CA 1
ATOM 819 C C . ALA A 1 102 ? 6.090 -7.016 2.872 1.00 95.56 102 ALA A C 1
ATOM 821 O O . ALA A 1 102 ? 5.399 -6.663 3.829 1.00 95.56 102 ALA A O 1
ATOM 822 N N . ALA A 1 103 ? 7.084 -7.899 2.985 1.00 93.38 103 ALA A N 1
ATOM 823 C CA . ALA A 1 103 ? 7.456 -8.518 4.253 1.00 93.38 103 ALA A CA 1
ATOM 824 C C . ALA A 1 103 ? 7.844 -7.457 5.299 1.00 93.38 103 ALA A C 1
ATOM 826 O O . ALA A 1 103 ? 7.243 -7.396 6.380 1.00 93.38 103 ALA A O 1
ATOM 827 N N . ASP A 1 104 ? 8.756 -6.549 4.940 1.00 94.44 104 ASP A N 1
ATOM 828 C CA . ASP A 1 104 ? 9.191 -5.450 5.804 1.00 94.44 104 ASP A CA 1
ATOM 829 C C . ASP A 1 104 ? 8.023 -4.526 6.162 1.00 94.44 104 ASP A C 1
ATOM 831 O O . ASP A 1 104 ? 7.782 -4.236 7.340 1.00 94.44 104 ASP A O 1
ATOM 835 N N . ALA A 1 105 ? 7.238 -4.118 5.162 1.00 95.38 105 ALA A N 1
ATOM 836 C CA . ALA A 1 105 ? 6.093 -3.239 5.350 1.00 95.38 105 ALA A CA 1
ATOM 837 C C . ALA A 1 105 ? 5.066 -3.820 6.327 1.00 95.38 105 ALA A C 1
ATOM 839 O O . ALA A 1 105 ? 4.628 -3.132 7.250 1.00 95.38 105 ALA A O 1
ATOM 840 N N . LEU A 1 106 ? 4.682 -5.087 6.147 1.00 95.31 106 LEU A N 1
ATOM 841 C CA . LEU A 1 106 ? 3.674 -5.742 6.979 1.00 95.31 106 LEU A CA 1
ATOM 842 C C . LEU A 1 106 ? 4.176 -5.972 8.407 1.00 95.31 106 LEU A C 1
ATOM 844 O O . LEU A 1 106 ? 3.401 -5.811 9.355 1.00 95.31 106 LEU A O 1
ATOM 848 N N . SER A 1 107 ? 5.468 -6.267 8.576 1.00 92.75 107 SER A N 1
ATOM 849 C CA . SER A 1 107 ? 6.090 -6.399 9.899 1.00 92.75 107 SER A CA 1
ATOM 850 C C . SER A 1 107 ? 6.007 -5.100 10.717 1.00 92.75 107 SER A C 1
ATOM 852 O O . SER A 1 107 ? 5.791 -5.136 11.932 1.00 92.75 107 SER A O 1
ATOM 854 N N . ASN A 1 108 ? 6.091 -3.943 10.049 1.00 93.31 108 ASN A N 1
ATOM 855 C CA . ASN A 1 108 ? 6.007 -2.617 10.670 1.00 93.31 108 ASN A CA 1
ATOM 856 C C . ASN A 1 108 ? 4.558 -2.145 10.818 1.00 93.31 108 ASN A C 1
ATOM 858 O O . ASN A 1 108 ? 4.195 -1.498 11.805 1.00 93.31 108 ASN A O 1
ATOM 862 N N . PHE A 1 109 ? 3.712 -2.516 9.861 1.00 95.81 109 PHE A N 1
ATOM 863 C CA . PHE A 1 109 ? 2.325 -2.092 9.798 1.00 95.81 109 PHE A CA 1
ATOM 864 C C . PHE A 1 109 ? 1.483 -2.648 10.934 1.00 95.81 109 PHE A C 1
ATOM 866 O O . PHE A 1 109 ? 0.675 -1.910 11.493 1.00 95.81 109 PHE A O 1
ATOM 873 N N . TRP A 1 110 ? 1.644 -3.921 11.306 1.00 93.25 110 TRP A N 1
ATOM 874 C CA . TRP A 1 110 ? 0.747 -4.524 12.294 1.00 93.25 110 TRP A CA 1
ATOM 875 C C . TRP A 1 110 ? 0.873 -3.951 13.704 1.00 93.25 110 TRP A C 1
ATOM 877 O O . TRP A 1 110 ? -0.161 -3.549 14.249 1.00 93.25 110 TRP A O 1
ATOM 887 N N . PRO A 1 111 ? 2.083 -3.810 14.271 1.00 91.06 111 PRO A N 1
ATOM 888 C CA . PRO A 1 111 ? 2.254 -3.135 15.554 1.00 91.06 111 PRO A CA 1
ATOM 889 C C . PRO A 1 111 ? 1.788 -1.674 15.507 1.00 91.06 111 PRO A C 1
ATOM 891 O O . PRO A 1 111 ? 1.149 -1.182 16.441 1.00 91.06 111 PRO A O 1
ATOM 894 N N . TRP A 1 112 ? 2.057 -0.976 14.396 1.00 94.88 112 TRP A N 1
ATOM 895 C CA . TRP A 1 112 ? 1.559 0.383 14.201 1.00 94.88 112 TRP A CA 1
ATOM 896 C C . TRP A 1 112 ? 0.029 0.413 14.216 1.00 94.88 112 TRP A C 1
ATOM 898 O O . TRP A 1 112 ? -0.571 1.205 14.937 1.00 94.88 112 TRP A O 1
ATOM 908 N N . ARG A 1 113 ? -0.623 -0.481 13.469 1.00 93.62 113 ARG A N 1
ATOM 909 C CA . ARG A 1 113 ? -2.076 -0.497 13.289 1.00 93.62 113 ARG A CA 1
ATOM 910 C C . ARG A 1 113 ? -2.828 -0.723 14.597 1.00 93.62 113 ARG A C 1
ATOM 912 O O . ARG A 1 113 ? -3.896 -0.147 14.781 1.00 93.62 113 ARG A O 1
ATOM 919 N N . GLU A 1 114 ? -2.261 -1.506 15.508 1.00 89.81 114 GLU A N 1
ATOM 920 C CA . GLU A 1 114 ? -2.828 -1.767 16.837 1.00 89.81 114 GLU A CA 1
ATOM 921 C C . GLU A 1 114 ? -2.847 -0.520 17.733 1.00 89.81 114 GLU A C 1
ATOM 923 O O . GLU A 1 114 ? -3.710 -0.393 18.600 1.00 89.81 114 GLU A O 1
ATOM 928 N N . THR A 1 115 ? -1.949 0.439 17.488 1.00 90.62 115 THR A N 1
ATOM 929 C CA . THR A 1 115 ? -1.818 1.676 18.279 1.00 90.62 115 THR A CA 1
ATOM 930 C C . THR A 1 115 ? -2.243 2.941 17.525 1.00 90.62 115 THR A C 1
ATOM 932 O O . THR A 1 115 ? -2.439 3.992 18.133 1.00 90.62 115 THR A O 1
ATOM 935 N N . ALA A 1 116 ? -2.453 2.847 16.209 1.00 87.44 116 ALA A N 1
ATOM 936 C CA . ALA A 1 116 ? -2.749 3.967 15.317 1.00 87.44 116 ALA A CA 1
ATOM 937 C C . ALA A 1 116 ? -4.102 4.652 15.579 1.00 87.44 116 ALA A C 1
ATOM 939 O O . ALA A 1 116 ? -4.315 5.792 15.156 1.00 87.44 116 ALA A O 1
ATOM 940 N N . GLY A 1 117 ? -5.043 3.969 16.238 1.00 85.94 117 GLY A N 1
ATOM 941 C CA . GLY A 1 117 ? -6.389 4.481 16.487 1.00 85.94 117 GLY A CA 1
ATOM 942 C C . GLY A 1 117 ? -7.121 4.829 15.186 1.00 85.94 117 GLY A C 1
ATOM 943 O O . GLY A 1 117 ? -7.488 3.948 14.414 1.00 85.94 117 GLY A O 1
ATOM 944 N N . PHE A 1 118 ? -7.353 6.123 14.949 1.00 81.81 118 PHE A N 1
ATOM 945 C CA . PHE A 1 118 ? -8.078 6.637 13.777 1.00 81.81 118 PHE A CA 1
ATOM 946 C C . PHE A 1 118 ? -7.163 7.193 12.675 1.00 81.81 118 PHE A C 1
ATOM 948 O O . PHE A 1 118 ? -7.655 7.808 11.723 1.00 81.81 118 PHE A O 1
ATOM 955 N N . LEU A 1 119 ? -5.841 7.030 12.797 1.00 86.50 119 LEU A N 1
ATOM 956 C CA . LEU A 1 119 ? -4.916 7.525 11.781 1.00 86.50 119 LEU A CA 1
ATOM 957 C C . LEU A 1 119 ? -5.163 6.829 10.427 1.00 86.50 119 LEU A C 1
ATOM 959 O O . LEU A 1 119 ? -5.386 5.615 10.388 1.00 86.50 119 LEU A O 1
ATOM 963 N N . PRO A 1 120 ? -5.123 7.573 9.302 1.00 90.81 120 PRO A N 1
ATOM 964 C CA . PRO A 1 120 ? -5.267 6.984 7.973 1.00 90.81 120 PRO A CA 1
ATOM 965 C C . PRO A 1 120 ? -4.186 5.934 7.705 1.00 90.81 120 PRO A C 1
ATOM 967 O O . PRO A 1 120 ? -3.011 6.222 7.916 1.00 90.81 120 PRO A O 1
ATOM 970 N N . THR A 1 121 ? -4.531 4.773 7.142 1.00 95.38 121 THR A N 1
ATOM 971 C CA . THR A 1 121 ? -3.500 3.793 6.751 1.00 95.38 121 THR A CA 1
ATOM 972 C C . THR A 1 121 ? -2.526 4.355 5.708 1.00 95.38 121 THR A C 1
ATOM 974 O O . THR A 1 121 ? -1.333 4.087 5.767 1.00 95.38 121 THR A O 1
ATOM 977 N N . LEU A 1 122 ? -2.997 5.211 4.794 1.00 95.56 122 LEU A N 1
ATOM 978 C CA . LEU A 1 122 ? -2.115 5.865 3.821 1.00 95.56 122 LEU A CA 1
ATOM 979 C C . LEU A 1 122 ? -1.064 6.768 4.495 1.00 95.56 122 LEU A C 1
ATOM 981 O O . LEU A 1 122 ? 0.030 6.927 3.969 1.00 95.56 122 LEU A O 1
ATOM 985 N N . TRP A 1 123 ? -1.360 7.317 5.679 1.00 93.62 123 TRP A N 1
ATOM 986 C CA . TRP A 1 123 ? -0.368 8.082 6.434 1.00 93.62 123 TRP A CA 1
ATOM 987 C C . TRP A 1 123 ? 0.792 7.191 6.884 1.00 93.62 123 TRP A C 1
ATOM 989 O O . TRP A 1 123 ? 1.937 7.591 6.725 1.00 93.62 123 TRP A O 1
ATOM 999 N N . PHE A 1 124 ? 0.512 5.973 7.364 1.00 96.62 124 PHE A N 1
ATOM 1000 C CA . PHE A 1 124 ? 1.563 5.001 7.673 1.00 96.62 124 PHE A CA 1
ATOM 1001 C C . PHE A 1 124 ? 2.449 4.736 6.458 1.00 96.62 124 PHE A C 1
ATOM 1003 O O . PHE A 1 124 ? 3.658 4.857 6.572 1.00 96.62 124 PHE A O 1
ATOM 1010 N N . VAL A 1 125 ? 1.855 4.469 5.291 1.00 97.81 125 VAL A N 1
ATOM 1011 C CA . VAL A 1 125 ? 2.603 4.241 4.043 1.00 97.81 125 VAL A CA 1
ATOM 1012 C C . VAL A 1 125 ? 3.538 5.416 3.720 1.00 97.81 125 VAL A C 1
ATOM 1014 O O . VAL A 1 125 ? 4.706 5.207 3.406 1.00 97.81 125 VAL A O 1
ATOM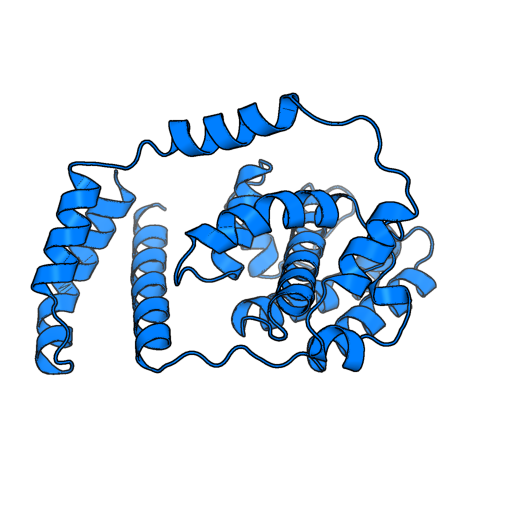 1017 N N . GLU A 1 126 ? 3.056 6.659 3.833 1.00 96.25 126 GLU A N 1
ATOM 1018 C CA . GLU A 1 126 ? 3.879 7.853 3.597 1.00 96.25 126 GLU A CA 1
ATOM 1019 C C . GLU A 1 126 ? 5.028 8.005 4.608 1.00 96.25 126 GLU A C 1
ATOM 1021 O O . GLU A 1 126 ? 6.114 8.447 4.231 1.00 96.25 126 GLU A O 1
ATOM 1026 N N . GLU A 1 127 ? 4.791 7.712 5.889 1.00 95.31 127 GLU A N 1
ATOM 1027 C CA . GLU A 1 127 ? 5.828 7.795 6.923 1.00 95.31 127 GLU A CA 1
ATOM 1028 C C . GLU A 1 127 ? 6.842 6.660 6.806 1.00 95.31 127 GLU A C 1
ATOM 1030 O O . GLU A 1 127 ? 8.035 6.911 6.934 1.00 95.31 127 GLU A O 1
ATOM 1035 N N . GLU A 1 128 ? 6.384 5.444 6.524 1.00 96.94 128 GLU A N 1
ATOM 1036 C CA . GLU A 1 128 ? 7.224 4.257 6.378 1.00 96.94 128 GLU A CA 1
ATOM 1037 C C . GLU A 1 128 ? 8.179 4.415 5.192 1.00 96.94 128 GLU A C 1
ATOM 1039 O O . GLU A 1 128 ? 9.381 4.195 5.312 1.00 96.94 128 GLU A O 1
ATOM 1044 N N . PHE A 1 129 ? 7.673 4.941 4.075 1.00 96.56 129 PHE A N 1
ATOM 1045 C CA . PHE A 1 129 ? 8.500 5.283 2.924 1.00 96.56 129 PHE A CA 1
ATOM 1046 C C . PHE A 1 129 ? 9.625 6.266 3.283 1.00 96.56 129 PHE A C 1
ATOM 1048 O O . PHE A 1 129 ? 10.768 6.107 2.860 1.00 96.56 129 PHE A O 1
ATOM 1055 N N . VAL A 1 130 ? 9.328 7.273 4.107 1.00 95.56 130 VAL A N 1
ATOM 1056 C CA . VAL A 1 130 ? 10.339 8.234 4.573 1.00 95.56 130 VAL A CA 1
ATOM 1057 C C . VAL A 1 130 ? 11.283 7.610 5.596 1.00 95.56 130 VAL A C 1
ATOM 1059 O O . VAL A 1 130 ? 12.478 7.907 5.591 1.00 95.56 130 VAL A O 1
ATOM 1062 N N . HIS A 1 131 ? 10.772 6.730 6.455 1.00 95.25 131 HIS A N 1
ATOM 1063 C CA . HIS A 1 131 ? 11.561 5.984 7.427 1.00 95.25 131 HIS A CA 1
ATOM 1064 C C . HIS A 1 131 ? 12.622 5.112 6.746 1.00 95.25 131 HIS A C 1
ATOM 1066 O O . HIS A 1 131 ? 13.754 5.055 7.221 1.00 95.25 131 HIS A O 1
ATOM 1072 N N . TRP A 1 132 ? 12.312 4.541 5.579 1.00 95.44 132 TRP A N 1
ATOM 1073 C CA . TRP A 1 132 ? 13.262 3.793 4.744 1.00 95.44 132 TRP A CA 1
ATOM 1074 C C . TRP A 1 132 ? 14.299 4.671 4.024 1.00 95.44 132 TRP A C 1
ATOM 1076 O O . TRP A 1 132 ? 15.072 4.186 3.200 1.00 95.44 132 TRP A O 1
ATOM 1086 N N . GLY A 1 133 ? 14.346 5.969 4.332 1.00 95.12 133 GLY A N 1
ATOM 1087 C CA . GLY A 1 133 ? 15.374 6.893 3.857 1.00 95.12 133 GLY A CA 1
ATOM 1088 C C . GLY A 1 133 ? 15.020 7.642 2.573 1.00 95.12 133 GLY A C 1
ATOM 1089 O O . GLY A 1 133 ? 15.845 8.417 2.084 1.00 95.12 133 GLY A O 1
ATOM 1090 N N . TYR A 1 134 ? 13.809 7.472 2.033 1.00 94.44 134 TYR A N 1
ATOM 1091 C CA . TYR A 1 134 ? 13.349 8.269 0.898 1.00 94.44 134 TYR A CA 1
ATOM 1092 C C . TYR A 1 134 ? 12.934 9.675 1.338 1.00 94.44 134 TYR A C 1
ATOM 1094 O O . TYR A 1 134 ? 12.327 9.894 2.388 1.00 94.44 134 TYR A O 1
ATOM 1102 N N . SER A 1 135 ? 13.245 10.673 0.517 1.00 93.62 135 SER A N 1
ATOM 1103 C CA . SER A 1 135 ? 12.884 12.052 0.818 1.00 93.62 135 SER A CA 1
ATOM 1104 C C . SER A 1 135 ? 11.392 12.309 0.575 1.00 93.62 135 SER A C 1
ATOM 1106 O O . SER A 1 135 ? 10.733 11.682 -0.259 1.00 93.62 135 SER A O 1
ATOM 1108 N N . ARG A 1 136 ? 10.844 13.324 1.253 1.00 91.75 136 ARG A N 1
ATOM 1109 C CA . ARG A 1 136 ? 9.485 13.817 0.966 1.00 91.75 136 ARG A CA 1
ATOM 1110 C C . ARG A 1 136 ? 9.342 14.353 -0.456 1.00 91.75 136 ARG A C 1
ATOM 1112 O O . ARG A 1 136 ? 8.237 14.361 -0.986 1.00 91.75 136 ARG A O 1
ATOM 1119 N N . GLU A 1 137 ? 10.426 14.834 -1.055 1.00 90.50 137 GLU A N 1
ATOM 1120 C CA . GLU A 1 137 ? 10.429 15.264 -2.451 1.00 90.50 137 GLU A CA 1
ATOM 1121 C C . GLU A 1 137 ? 10.206 14.073 -3.384 1.00 90.50 137 GLU A C 1
ATOM 1123 O O . GLU A 1 137 ? 9.304 14.136 -4.216 1.00 90.50 137 GLU A O 1
ATOM 1128 N N . GLN A 1 138 ? 10.926 12.966 -3.164 1.00 89.88 138 GLN A N 1
ATOM 1129 C CA . GLN A 1 138 ? 10.723 11.720 -3.906 1.00 89.88 138 GLN A CA 1
ATOM 1130 C C . GLN A 1 138 ? 9.288 11.215 -3.745 1.00 89.88 138 GLN A C 1
ATOM 1132 O O . GLN A 1 138 ? 8.630 10.931 -4.741 1.00 89.88 138 GLN A O 1
ATOM 1137 N N . LEU A 1 139 ? 8.759 11.197 -2.516 1.00 91.50 139 LEU A N 1
ATOM 1138 C CA . LEU A 1 139 ? 7.357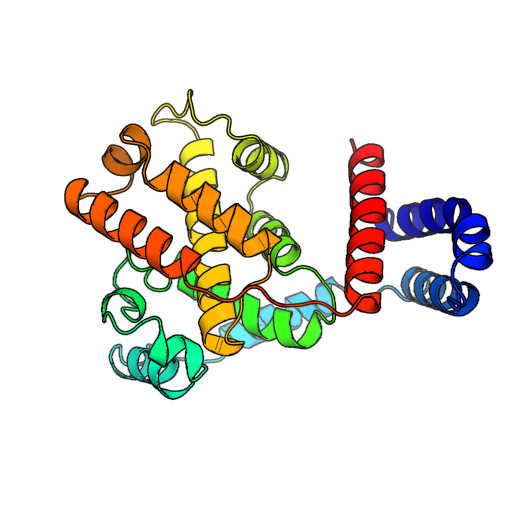 10.844 -2.267 1.00 91.50 139 LEU A CA 1
ATOM 1139 C C . LEU A 1 139 ? 6.392 11.726 -3.076 1.00 91.50 139 LEU A C 1
ATOM 1141 O O . LEU A 1 139 ? 5.489 11.219 -3.733 1.00 91.50 139 LEU A O 1
ATOM 1145 N N . ASN A 1 140 ? 6.584 13.048 -3.062 1.00 90.31 140 ASN A N 1
ATOM 1146 C CA . ASN A 1 140 ? 5.718 13.964 -3.807 1.00 90.31 140 ASN A CA 1
ATOM 1147 C C . ASN A 1 140 ? 5.798 13.729 -5.320 1.00 90.31 140 ASN A C 1
ATOM 1149 O O . ASN A 1 140 ? 4.778 13.809 -5.995 1.00 90.31 140 ASN A O 1
ATOM 1153 N N . GLN A 1 141 ? 6.981 13.441 -5.860 1.00 87.00 141 GLN A N 1
ATOM 1154 C CA . GLN A 1 141 ? 7.149 13.160 -7.287 1.00 87.00 141 GLN A CA 1
ATOM 1155 C C . GLN A 1 141 ? 6.459 11.858 -7.699 1.00 87.00 141 GLN A C 1
ATOM 1157 O O . GLN A 1 141 ? 5.827 11.822 -8.755 1.00 87.00 141 GLN A O 1
ATOM 1162 N N . VAL A 1 142 ? 6.528 10.823 -6.849 1.00 89.19 142 VAL A N 1
ATOM 1163 C CA . VAL A 1 142 ? 5.745 9.596 -7.032 1.00 89.19 142 VAL A CA 1
ATOM 1164 C C . VAL A 1 142 ? 4.257 9.943 -7.030 1.00 89.19 142 VAL A C 1
ATOM 1166 O O . VAL A 1 142 ? 3.572 9.685 -8.006 1.00 89.19 142 VAL A O 1
ATOM 1169 N N . LEU A 1 143 ? 3.747 10.626 -6.006 1.00 88.19 143 LEU A N 1
ATOM 1170 C CA . LEU A 1 143 ? 2.310 10.909 -5.889 1.00 88.19 143 LEU A CA 1
ATOM 1171 C C . LEU A 1 143 ? 1.743 11.810 -7.003 1.00 88.19 143 LEU A C 1
ATOM 1173 O O . LEU A 1 143 ? 0.598 11.625 -7.414 1.00 88.19 143 LEU A O 1
ATOM 1177 N N . VAL A 1 144 ? 2.511 12.791 -7.488 1.00 84.94 144 VAL A N 1
ATOM 1178 C CA . VAL A 1 144 ? 2.085 13.707 -8.570 1.00 84.94 144 VAL A CA 1
ATOM 1179 C C . VAL A 1 144 ? 2.162 13.037 -9.943 1.00 84.94 144 VAL A C 1
ATOM 1181 O O . VAL A 1 144 ? 1.535 13.495 -10.896 1.00 84.94 144 VAL A O 1
ATOM 1184 N N . GLY A 1 145 ? 2.876 11.921 -10.041 1.00 69.69 145 GLY A N 1
ATOM 1185 C CA . GLY A 1 145 ? 2.885 11.103 -11.231 1.00 69.69 145 GLY A CA 1
ATOM 1186 C C . GLY A 1 145 ? 3.691 11.664 -12.387 1.00 69.69 145 GLY A C 1
ATOM 1187 O O . GLY A 1 145 ? 3.255 11.637 -13.536 1.00 69.69 145 GLY A O 1
ATOM 1188 N N . ALA A 1 146 ? 4.911 12.109 -12.094 1.00 63.19 146 ALA A N 1
ATOM 1189 C CA . ALA A 1 146 ? 5.915 12.418 -13.109 1.00 63.19 146 ALA A CA 1
ATOM 1190 C C . ALA A 1 146 ? 6.467 11.125 -13.765 1.00 63.19 146 ALA A C 1
ATOM 1192 O O . ALA A 1 146 ? 7.669 10.868 -13.758 1.00 63.19 146 ALA A O 1
ATOM 1193 N N . TRP A 1 147 ? 5.584 10.259 -14.281 1.00 63.78 147 TRP A N 1
ATOM 1194 C CA . TRP A 1 147 ? 5.928 8.930 -14.808 1.00 63.78 147 TRP A CA 1
ATOM 1195 C C . TRP A 1 147 ? 6.596 8.981 -16.182 1.00 63.78 147 TRP A C 1
ATOM 1197 O O . TRP A 1 147 ? 7.335 8.065 -16.545 1.00 63.78 147 TRP A O 1
ATOM 1207 N N . GLU A 1 148 ? 6.306 10.025 -16.958 1.00 61.28 148 GLU A N 1
ATOM 1208 C CA . GLU A 1 148 ? 6.651 10.102 -18.381 1.00 61.28 148 GLU A CA 1
ATOM 1209 C C . GLU A 1 148 ? 8.166 10.212 -18.623 1.00 61.28 148 GLU A C 1
ATOM 1211 O O . GLU A 1 148 ? 8.641 9.779 -19.676 1.00 61.28 148 GLU A O 1
ATOM 1216 N N . ASP A 1 149 ? 8.924 10.670 -17.618 1.00 60.25 149 ASP A N 1
ATOM 1217 C CA . ASP A 1 149 ? 10.373 10.902 -17.692 1.00 60.25 149 ASP A CA 1
ATOM 1218 C C . ASP A 1 149 ? 11.206 9.929 -16.828 1.00 60.25 149 ASP A C 1
ATOM 1220 O O . ASP A 1 149 ? 12.338 10.218 -16.434 1.00 60.25 149 ASP A O 1
ATOM 1224 N N . ARG A 1 150 ? 10.665 8.736 -16.516 1.00 61.69 150 ARG A N 1
ATOM 1225 C CA . ARG A 1 150 ? 11.448 7.648 -15.898 1.00 61.69 150 ARG A CA 1
ATOM 1226 C C . ARG A 1 150 ? 12.479 7.110 -16.901 1.00 61.69 150 ARG A C 1
ATOM 1228 O O . ARG A 1 150 ? 12.277 6.068 -17.521 1.00 61.69 150 ARG A O 1
ATOM 1235 N N . THR A 1 151 ? 13.586 7.820 -17.072 1.00 55.81 151 THR A N 1
ATOM 1236 C CA . THR A 1 151 ? 14.801 7.260 -17.669 1.00 55.81 151 THR A CA 1
ATOM 1237 C C . THR A 1 151 ? 15.437 6.272 -16.680 1.00 55.81 151 THR A C 1
ATOM 1239 O O . THR A 1 151 ? 15.371 6.472 -15.461 1.00 55.81 151 THR A O 1
ATOM 1242 N N . GLU A 1 152 ? 16.018 5.184 -17.203 1.00 54.00 152 GLU A N 1
ATOM 1243 C CA . GLU A 1 152 ? 16.557 4.026 -16.453 1.00 54.00 152 GLU A CA 1
ATOM 1244 C C . GLU A 1 152 ? 17.588 4.379 -15.366 1.00 54.00 152 GLU A C 1
ATOM 1246 O O . GLU A 1 152 ? 17.883 3.559 -14.500 1.00 54.00 152 GLU A O 1
ATOM 1251 N N . SER A 1 153 ? 18.143 5.592 -15.392 1.00 56.38 153 SER A N 1
ATOM 1252 C CA . SER A 1 153 ? 19.207 6.047 -14.494 1.00 56.38 153 SER A CA 1
ATOM 1253 C C . SER A 1 153 ? 18.721 6.860 -13.291 1.00 56.38 153 SER A C 1
ATOM 1255 O O . SER A 1 153 ? 19.533 7.279 -12.461 1.00 56.38 153 SER A O 1
ATOM 1257 N N . SER A 1 154 ? 17.418 7.121 -13.167 1.00 65.06 154 SER A N 1
ATOM 1258 C CA . SER A 1 154 ? 16.931 8.020 -12.124 1.00 65.06 154 SER A CA 1
ATOM 1259 C C . SER A 1 154 ? 16.672 7.288 -10.803 1.00 65.06 154 SER A C 1
ATOM 1261 O O . SER A 1 154 ? 15.918 6.317 -10.733 1.00 65.06 154 SER A O 1
ATOM 1263 N N . LYS A 1 155 ? 17.216 7.823 -9.701 1.00 71.31 155 LYS A N 1
ATOM 1264 C CA . LYS A 1 155 ? 16.872 7.429 -8.315 1.00 71.31 155 LYS A CA 1
ATOM 1265 C C . LYS A 1 155 ? 15.356 7.458 -8.040 1.00 71.31 155 LYS A C 1
ATOM 1267 O O . LYS A 1 155 ? 14.891 6.885 -7.058 1.00 71.31 155 LYS A O 1
ATOM 1272 N N . TYR A 1 156 ? 14.591 8.123 -8.903 1.00 77.06 156 TYR A N 1
ATOM 1273 C CA . TYR A 1 156 ? 13.135 8.177 -8.884 1.00 77.06 156 TYR A CA 1
ATOM 1274 C C . TYR A 1 156 ? 12.477 6.853 -9.252 1.00 77.06 156 TYR A C 1
ATOM 1276 O O . TYR A 1 156 ? 11.450 6.520 -8.670 1.00 77.06 156 TYR A O 1
ATOM 1284 N N . HIS A 1 157 ? 13.059 6.083 -10.173 1.00 81.94 157 HIS A N 1
ATOM 1285 C CA . HIS A 1 157 ? 12.477 4.808 -10.574 1.00 81.94 157 HIS A CA 1
ATOM 1286 C C . HIS A 1 157 ? 12.435 3.824 -9.396 1.00 81.94 157 HIS A C 1
ATOM 1288 O O . HIS A 1 157 ? 11.381 3.266 -9.102 1.00 81.94 157 HIS A O 1
ATOM 1294 N N . LEU A 1 158 ? 13.552 3.692 -8.671 1.00 87.25 158 LEU A N 1
ATOM 1295 C CA . LEU A 1 158 ? 13.630 2.857 -7.470 1.00 87.25 158 LEU A CA 1
ATOM 1296 C C . LEU A 1 158 ? 12.648 3.327 -6.390 1.00 87.25 158 LEU A C 1
ATOM 1298 O O . LEU A 1 158 ? 11.873 2.526 -5.876 1.00 87.25 158 LEU A O 1
ATOM 1302 N N . ALA A 1 159 ? 12.637 4.632 -6.099 1.00 90.81 159 ALA A N 1
ATOM 1303 C CA . ALA A 1 159 ? 11.729 5.231 -5.123 1.00 90.81 159 ALA A CA 1
ATOM 1304 C C . ALA A 1 159 ? 10.258 4.926 -5.439 1.00 90.81 159 ALA A C 1
ATOM 1306 O O . ALA A 1 159 ? 9.489 4.557 -4.557 1.00 90.81 159 ALA A O 1
ATOM 1307 N N . ALA A 1 160 ? 9.873 5.032 -6.708 1.00 91.69 160 ALA A N 1
ATOM 1308 C CA . ALA A 1 160 ? 8.511 4.757 -7.117 1.00 91.69 160 ALA A CA 1
ATOM 1309 C C . ALA A 1 160 ? 8.159 3.267 -7.035 1.00 91.69 160 ALA A C 1
ATOM 1311 O O . ALA A 1 160 ? 7.086 2.949 -6.544 1.00 91.69 160 ALA A O 1
ATOM 1312 N N . ASN A 1 161 ? 9.055 2.360 -7.436 1.00 92.62 161 ASN A N 1
ATOM 1313 C CA . ASN A 1 161 ? 8.803 0.920 -7.316 1.00 92.62 161 ASN A CA 1
ATOM 1314 C C . ASN A 1 161 ? 8.629 0.488 -5.860 1.00 92.62 161 ASN A C 1
ATOM 1316 O O . ASN A 1 161 ? 7.729 -0.290 -5.561 1.00 92.62 161 ASN A O 1
ATOM 1320 N N . VAL A 1 162 ? 9.463 1.019 -4.961 1.00 95.50 162 VAL A N 1
ATOM 1321 C CA . VAL A 1 162 ? 9.362 0.734 -3.527 1.00 95.50 162 VAL A CA 1
ATOM 1322 C C . VAL A 1 162 ? 8.060 1.287 -2.958 1.00 95.50 162 VAL A C 1
ATOM 1324 O O . VAL A 1 162 ? 7.360 0.570 -2.251 1.00 95.50 162 VAL A O 1
ATOM 1327 N N . PHE A 1 163 ? 7.683 2.521 -3.304 1.00 96.81 163 PHE A N 1
ATOM 1328 C CA . PHE A 1 163 ? 6.401 3.082 -2.876 1.00 96.81 163 PHE A CA 1
ATOM 1329 C C . PHE A 1 163 ? 5.207 2.283 -3.419 1.00 96.81 163 PHE A C 1
ATOM 1331 O O . PHE A 1 163 ? 4.257 2.024 -2.682 1.00 96.81 163 PHE A O 1
ATOM 1338 N N . ASP A 1 164 ? 5.261 1.881 -4.691 1.00 97.00 164 ASP A N 1
ATOM 1339 C CA . ASP A 1 164 ? 4.205 1.126 -5.365 1.00 97.00 164 ASP A CA 1
ATOM 1340 C C . ASP A 1 164 ? 4.017 -0.254 -4.714 1.00 97.00 164 ASP A C 1
ATOM 1342 O O . ASP A 1 164 ? 2.897 -0.619 -4.355 1.00 97.00 164 ASP A O 1
ATOM 1346 N N . ALA A 1 165 ? 5.108 -0.989 -4.476 1.00 97.44 165 ALA A N 1
ATOM 1347 C CA . ALA A 1 165 ? 5.068 -2.265 -3.765 1.00 97.44 165 ALA A CA 1
ATOM 1348 C C . ALA A 1 165 ? 4.571 -2.099 -2.319 1.00 97.44 165 ALA A C 1
ATOM 1350 O O . ALA A 1 165 ? 3.694 -2.845 -1.885 1.00 97.44 165 ALA A O 1
ATOM 1351 N N . LEU A 1 166 ? 5.053 -1.077 -1.602 1.00 98.12 166 LEU A N 1
ATOM 1352 C CA . LEU A 1 166 ? 4.643 -0.767 -0.231 1.00 98.12 166 LEU A CA 1
ATOM 1353 C C . LEU A 1 166 ? 3.132 -0.513 -0.133 1.00 98.12 166 LEU A C 1
ATOM 1355 O O . LEU A 1 166 ? 2.448 -1.130 0.683 1.00 98.12 166 LEU A O 1
ATOM 1359 N N . VAL A 1 167 ? 2.582 0.380 -0.961 1.00 98.50 167 VAL A N 1
ATOM 1360 C CA . VAL A 1 167 ? 1.158 0.738 -0.873 1.00 98.50 167 VAL A CA 1
ATOM 1361 C C . VAL A 1 167 ? 0.248 -0.434 -1.260 1.00 98.50 167 VAL A C 1
ATOM 1363 O O . VAL A 1 167 ? -0.792 -0.631 -0.626 1.00 98.50 167 VAL A O 1
ATOM 1366 N N . VAL A 1 168 ? 0.651 -1.249 -2.243 1.00 98.56 168 VAL A N 1
ATOM 1367 C CA . VAL A 1 168 ? -0.072 -2.469 -2.634 1.00 98.56 168 VAL A CA 1
ATOM 1368 C C . VAL A 1 168 ? -0.039 -3.498 -1.504 1.00 98.56 168 VAL A C 1
ATOM 1370 O O . VAL A 1 168 ? -1.096 -4.004 -1.119 1.00 98.56 168 VAL A O 1
ATOM 1373 N N . ALA A 1 169 ? 1.133 -3.752 -0.919 1.00 97.88 169 ALA A N 1
ATOM 1374 C CA . ALA A 1 169 ? 1.294 -4.695 0.181 1.00 97.88 169 ALA A CA 1
ATOM 1375 C C . ALA A 1 169 ? 0.448 -4.313 1.397 1.00 97.88 169 ALA A C 1
ATOM 1377 O O . ALA A 1 169 ? -0.269 -5.153 1.937 1.00 97.88 169 ALA A O 1
ATOM 1378 N N . ILE A 1 170 ? 0.452 -3.038 1.797 1.00 98.31 170 ILE A N 1
ATOM 1379 C CA . ILE A 1 170 ? -0.353 -2.567 2.931 1.00 98.31 170 ILE A CA 1
ATOM 1380 C C . ILE A 1 170 ? -1.855 -2.643 2.635 1.00 98.31 170 ILE A C 1
ATOM 1382 O O . ILE A 1 170 ? -2.630 -2.994 3.526 1.00 98.31 170 ILE A O 1
ATOM 1386 N N . ALA A 1 171 ? -2.286 -2.381 1.397 1.00 98.44 171 ALA A N 1
ATOM 1387 C CA . ALA A 1 171 ? -3.687 -2.546 1.009 1.00 98.44 171 ALA A CA 1
ATOM 1388 C C . ALA A 1 171 ? -4.147 -4.007 1.124 1.00 98.44 171 ALA A C 1
ATOM 1390 O O . ALA A 1 171 ? -5.182 -4.281 1.740 1.00 98.44 171 ALA A O 1
ATOM 1391 N N . TYR A 1 172 ? -3.360 -4.943 0.586 1.00 98.12 172 TYR A N 1
ATOM 1392 C CA . TYR A 1 172 ? -3.642 -6.373 0.695 1.00 98.12 172 TYR A CA 1
ATOM 1393 C C . TYR A 1 172 ? -3.571 -6.846 2.141 1.00 98.12 172 TYR A C 1
ATOM 1395 O O . TYR A 1 172 ? -4.519 -7.462 2.615 1.00 98.12 172 TYR A O 1
ATOM 1403 N N . GLY A 1 173 ? -2.517 -6.487 2.873 1.00 96.31 173 GLY A N 1
ATOM 1404 C CA . GLY A 1 173 ? -2.384 -6.779 4.293 1.00 96.31 173 GLY A CA 1
ATOM 1405 C C . GLY A 1 173 ? -3.620 -6.348 5.070 1.00 96.31 173 GLY A C 1
ATOM 1406 O O . GLY A 1 173 ? -4.235 -7.177 5.744 1.00 96.31 173 GLY A O 1
ATOM 1407 N N . GLN A 1 174 ? -4.037 -5.081 4.928 1.00 96.69 174 GLN A N 1
ATOM 1408 C CA . GLN A 1 174 ? -5.238 -4.561 5.587 1.00 96.69 174 GLN A CA 1
ATOM 1409 C C . GLN A 1 174 ? -6.467 -5.417 5.263 1.00 96.69 174 GLN A C 1
ATOM 1411 O O . GLN A 1 174 ? -7.202 -5.782 6.179 1.00 96.69 174 GLN A O 1
ATOM 1416 N N . PHE A 1 175 ? -6.665 -5.797 3.999 1.00 97.75 175 PHE A N 1
ATOM 1417 C CA . PHE A 1 175 ? -7.775 -6.667 3.620 1.00 97.75 175 PHE A CA 1
ATOM 1418 C C . PHE A 1 175 ? -7.683 -8.060 4.254 1.00 97.75 175 PHE A C 1
ATOM 1420 O O . PHE A 1 175 ? -8.688 -8.559 4.764 1.00 97.75 175 PHE A O 1
ATOM 1427 N N . LEU A 1 176 ? -6.491 -8.662 4.277 1.00 95.69 176 LEU A N 1
ATOM 1428 C CA . LEU A 1 176 ? -6.258 -9.971 4.885 1.00 95.69 176 LEU A CA 1
ATOM 1429 C C . LEU A 1 176 ? -6.627 -9.978 6.370 1.00 95.69 176 LEU A C 1
ATOM 1431 O O . LEU A 1 176 ? -7.247 -10.933 6.820 1.00 95.69 176 LEU A O 1
ATOM 1435 N N . LYS A 1 177 ? -6.320 -8.922 7.135 1.00 94.62 177 LYS A N 1
ATOM 1436 C CA . LYS A 1 177 ? -6.624 -8.868 8.581 1.00 94.62 177 LYS A CA 1
ATOM 1437 C C . LYS A 1 177 ? -8.021 -8.314 8.893 1.00 94.62 177 LYS A C 1
ATOM 1439 O O . LYS A 1 177 ? -8.691 -8.812 9.792 1.00 94.62 177 LYS A O 1
ATOM 1444 N N . GLU A 1 178 ? -8.473 -7.291 8.168 1.00 95.31 178 GLU A N 1
ATOM 1445 C CA . GLU A 1 178 ? -9.686 -6.520 8.497 1.00 95.31 178 GLU A CA 1
ATOM 1446 C C . GLU A 1 178 ? -10.892 -6.831 7.597 1.00 95.31 178 GLU A C 1
ATOM 1448 O O . GLU A 1 178 ? -11.987 -6.330 7.852 1.00 95.31 178 GLU A O 1
ATOM 1453 N N . GLY A 1 179 ? -10.718 -7.588 6.510 1.00 97.12 179 GLY A N 1
ATOM 1454 C CA . GLY A 1 179 ? -11.789 -7.858 5.544 1.00 97.12 179 GLY A CA 1
ATOM 1455 C C . GLY A 1 179 ? -12.252 -6.632 4.750 1.00 97.12 179 GLY A C 1
ATOM 1456 O O . GLY A 1 179 ? -13.245 -6.705 4.027 1.00 97.12 179 GLY A O 1
ATOM 1457 N N . CYS A 1 180 ? -11.558 -5.500 4.865 1.00 97.38 180 CYS A N 1
ATOM 1458 C CA . CYS A 1 180 ? -11.816 -4.281 4.106 1.00 97.38 180 CYS A CA 1
ATOM 1459 C C . CYS A 1 180 ? -10.539 -3.442 3.960 1.00 97.38 180 CYS A C 1
ATOM 1461 O O . CYS A 1 180 ? -9.557 -3.661 4.667 1.00 97.38 180 CYS A O 1
ATOM 1463 N N . VAL A 1 181 ? -10.565 -2.471 3.047 1.00 97.38 181 VAL A N 1
ATOM 1464 C CA . VAL A 1 181 ? -9.445 -1.556 2.779 1.00 97.38 181 VAL A CA 1
ATOM 1465 C C . VAL A 1 181 ? -9.905 -0.116 2.951 1.00 97.38 181 VAL A C 1
ATOM 1467 O O . VAL A 1 181 ? -11.015 0.249 2.551 1.00 97.38 181 VAL A O 1
ATOM 1470 N N . ASP A 1 182 ? -9.059 0.726 3.538 1.00 96.19 182 ASP A N 1
ATOM 1471 C CA . ASP A 1 182 ? -9.297 2.167 3.585 1.00 96.19 182 ASP A CA 1
ATOM 1472 C C . ASP A 1 182 ? -9.438 2.729 2.154 1.00 96.19 182 ASP A C 1
ATOM 1474 O O . ASP A 1 182 ? -8.606 2.445 1.296 1.00 96.19 182 ASP A O 1
ATOM 1478 N N . LEU A 1 183 ? -10.460 3.561 1.895 1.00 94.81 183 LEU A N 1
ATOM 1479 C CA . LEU A 1 183 ? -10.753 4.085 0.545 1.00 94.81 183 LEU A CA 1
ATOM 1480 C C . LEU A 1 183 ? -9.515 4.671 -0.146 1.00 94.81 183 LEU A C 1
ATOM 1482 O O . LEU A 1 183 ? -9.169 4.279 -1.252 1.00 94.81 183 LEU A O 1
ATOM 1486 N N . GLU A 1 184 ? -8.840 5.585 0.543 1.00 94.69 184 GLU A N 1
ATOM 1487 C CA . GLU A 1 184 ? -7.685 6.323 0.022 1.00 94.69 184 GLU A CA 1
ATOM 1488 C C . GLU A 1 184 ? -6.480 5.418 -0.222 1.00 94.69 184 GLU A C 1
ATOM 1490 O O . GLU A 1 184 ? -5.744 5.616 -1.181 1.00 94.69 184 GLU A O 1
ATOM 1495 N N . LEU A 1 185 ? -6.290 4.417 0.641 1.00 97.62 185 LEU A N 1
ATOM 1496 C CA . LEU A 1 185 ? -5.239 3.423 0.470 1.00 97.62 185 LEU A CA 1
ATOM 1497 C C . LEU A 1 185 ? -5.516 2.582 -0.776 1.00 97.62 185 LEU A C 1
ATOM 1499 O O . LEU A 1 185 ? -4.620 2.372 -1.585 1.00 97.62 185 LEU A O 1
ATOM 1503 N N . ARG A 1 186 ? -6.768 2.145 -0.957 1.00 98.00 186 ARG A N 1
ATOM 1504 C CA . ARG A 1 186 ? -7.185 1.379 -2.132 1.00 98.00 186 ARG A CA 1
ATOM 1505 C C . ARG A 1 186 ? -7.025 2.191 -3.415 1.00 98.00 186 ARG A C 1
ATOM 1507 O O . ARG A 1 186 ? -6.531 1.667 -4.404 1.00 98.00 186 ARG A O 1
ATOM 1514 N N . GLU A 1 187 ? -7.438 3.456 -3.405 1.00 97.06 187 GLU A N 1
ATOM 1515 C CA . GLU A 1 187 ? -7.271 4.361 -4.546 1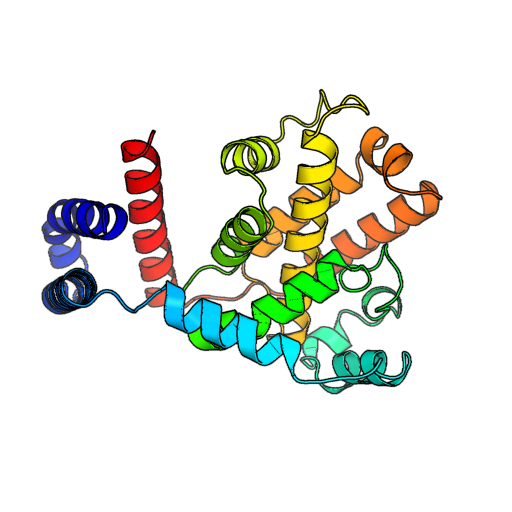.00 97.06 187 GLU A CA 1
ATOM 1516 C C . GLU A 1 187 ? -5.795 4.558 -4.899 1.00 97.06 187 GLU A C 1
ATOM 1518 O O . GLU A 1 187 ? -5.443 4.494 -6.074 1.00 97.06 187 GLU A O 1
ATOM 1523 N N . GLU A 1 188 ? -4.920 4.753 -3.909 1.00 97.44 188 GLU A N 1
ATOM 1524 C CA . GLU A 1 188 ? -3.490 4.921 -4.177 1.00 97.44 188 GLU A CA 1
ATOM 1525 C C . GLU A 1 188 ? -2.819 3.617 -4.628 1.00 97.44 188 GLU A C 1
ATOM 1527 O O . GLU A 1 188 ? -1.997 3.647 -5.540 1.00 97.44 188 GLU A O 1
ATOM 1532 N N . ALA A 1 189 ? -3.223 2.466 -4.088 1.00 98.19 189 ALA A N 1
ATOM 1533 C CA . ALA A 1 189 ? -2.750 1.163 -4.551 1.00 98.19 189 ALA A CA 1
ATOM 1534 C C . ALA A 1 189 ? -3.224 0.832 -5.980 1.00 98.19 189 ALA A C 1
ATOM 1536 O O . ALA A 1 189 ? -2.467 0.257 -6.759 1.00 98.19 189 ALA A O 1
ATOM 1537 N N . LEU A 1 190 ? -4.434 1.246 -6.376 1.00 98.00 190 LEU A N 1
ATOM 1538 C CA . LEU A 1 190 ? -4.882 1.129 -7.770 1.00 98.00 190 LEU A CA 1
ATOM 1539 C C . LEU A 1 190 ? -4.025 1.986 -8.702 1.00 98.00 190 LEU A C 1
ATOM 1541 O O . LEU A 1 190 ? -3.606 1.495 -9.749 1.00 98.00 190 LEU A O 1
ATOM 1545 N N . LYS A 1 191 ? -3.710 3.227 -8.305 1.00 96.12 191 LYS A N 1
ATOM 1546 C CA . LYS A 1 191 ? -2.781 4.056 -9.077 1.00 96.12 191 LYS A CA 1
ATOM 1547 C C . LYS A 1 191 ? -1.413 3.395 -9.162 1.00 96.12 191 LYS A C 1
ATOM 1549 O O . LYS A 1 191 ? -0.885 3.344 -10.258 1.00 96.12 191 LYS A O 1
ATOM 1554 N N . ALA A 1 192 ? -0.863 2.875 -8.061 1.00 96.38 192 ALA A N 1
ATOM 1555 C CA . ALA A 1 192 ? 0.408 2.143 -8.045 1.00 96.38 192 ALA A CA 1
ATOM 1556 C C . ALA A 1 192 ? 0.442 1.007 -9.068 1.00 96.38 192 ALA A C 1
ATOM 1558 O O . ALA A 1 192 ? 1.373 0.925 -9.866 1.00 96.38 192 ALA A O 1
ATOM 1559 N N . LEU A 1 193 ? -0.620 0.207 -9.130 1.00 97.25 193 LEU A N 1
ATOM 1560 C CA . LEU A 1 193 ? -0.740 -0.859 -10.120 1.00 97.25 193 LEU A CA 1
ATOM 1561 C C . LEU A 1 193 ? -0.835 -0.316 -11.551 1.00 97.25 193 LEU A C 1
ATOM 1563 O O . LEU A 1 193 ? -0.247 -0.903 -12.453 1.00 97.25 193 LEU A O 1
ATOM 1567 N N . ASP A 1 194 ? -1.483 0.832 -11.772 1.00 95.50 194 ASP A N 1
ATOM 1568 C CA . ASP A 1 194 ? -1.466 1.507 -13.078 1.00 95.50 194 ASP A CA 1
ATOM 1569 C C . ASP A 1 194 ? -0.055 1.950 -13.494 1.00 95.50 194 ASP A C 1
ATOM 1571 O O . ASP A 1 194 ? 0.295 1.831 -14.670 1.00 95.50 194 ASP A O 1
ATOM 1575 N N . ARG A 1 195 ? 0.792 2.404 -12.553 1.00 93.25 195 ARG A N 1
ATOM 1576 C CA . ARG A 1 195 ? 2.218 2.653 -12.850 1.00 93.25 195 ARG A CA 1
ATOM 1577 C C . ARG A 1 195 ? 2.938 1.374 -13.203 1.00 93.25 195 ARG A C 1
ATOM 1579 O O . ARG A 1 195 ? 3.669 1.350 -14.188 1.00 93.25 195 ARG A O 1
ATOM 1586 N N . GLN A 1 196 ? 2.779 0.351 -12.369 1.00 93.88 196 GLN A N 1
ATOM 1587 C CA . GLN A 1 196 ? 3.474 -0.919 -12.532 1.00 93.88 196 GLN A CA 1
ATOM 1588 C C . GLN A 1 196 ? 3.084 -1.590 -13.845 1.00 93.88 196 GLN A C 1
ATOM 1590 O O . GLN A 1 196 ? 3.938 -2.211 -14.459 1.00 93.88 196 GLN A O 1
ATOM 1595 N N . LEU A 1 197 ? 1.850 -1.388 -14.322 1.00 95.25 197 LEU A N 1
ATOM 1596 C CA . LEU A 1 197 ? 1.364 -1.865 -15.617 1.00 95.25 197 LEU A CA 1
ATOM 1597 C C . LEU A 1 197 ? 1.897 -1.083 -16.827 1.00 95.25 197 LEU A C 1
ATOM 1599 O O . LEU A 1 197 ? 1.736 -1.522 -17.966 1.00 95.25 197 LEU A O 1
ATOM 1603 N N . HIS A 1 198 ? 2.527 0.075 -16.627 1.00 92.56 198 HIS A N 1
ATOM 1604 C CA . HIS A 1 198 ? 3.049 0.857 -17.738 1.00 92.56 198 HIS A CA 1
ATOM 1605 C C . HIS A 1 198 ? 4.166 0.077 -18.466 1.00 92.56 198 HIS A C 1
ATOM 1607 O O . HIS A 1 198 ? 5.118 -0.353 -17.810 1.00 92.56 198 HIS A O 1
ATOM 1613 N N . PRO A 1 199 ? 4.157 -0.041 -19.813 1.00 91.62 199 PRO A N 1
ATOM 1614 C CA . PRO A 1 199 ? 5.099 -0.904 -20.538 1.00 91.62 199 PRO A CA 1
ATOM 1615 C C . PRO A 1 199 ? 6.576 -0.626 -20.240 1.00 91.62 199 PRO A C 1
ATOM 1617 O O . PRO A 1 199 ? 7.370 -1.552 -20.103 1.00 91.62 199 PRO A O 1
ATOM 1620 N N . LYS A 1 200 ? 6.955 0.653 -20.093 1.00 87.75 200 LYS A N 1
ATOM 1621 C CA . LYS A 1 200 ? 8.330 1.030 -19.712 1.00 87.75 200 LYS A CA 1
ATOM 1622 C C . LYS A 1 200 ? 8.713 0.552 -18.307 1.00 87.75 200 LYS A C 1
ATOM 1624 O O . LYS A 1 200 ? 9.876 0.251 -18.086 1.00 87.75 200 LYS A O 1
ATOM 1629 N N . VAL A 1 201 ? 7.762 0.524 -17.371 1.00 88.50 201 VAL A N 1
ATOM 1630 C CA . VAL A 1 201 ? 8.010 0.079 -15.995 1.00 88.50 201 VAL A CA 1
ATOM 1631 C C . VAL A 1 201 ? 8.137 -1.436 -15.986 1.00 88.50 201 VAL A C 1
ATOM 1633 O O . VAL A 1 201 ? 9.200 -1.918 -15.622 1.00 88.50 201 VAL A O 1
ATOM 1636 N N . ILE A 1 202 ? 7.144 -2.165 -16.514 1.00 91.50 202 ILE A N 1
ATOM 1637 C CA . ILE A 1 202 ? 7.182 -3.634 -16.604 1.00 91.50 202 ILE A CA 1
ATOM 1638 C C . ILE A 1 202 ? 8.487 -4.126 -17.235 1.00 91.50 202 ILE A C 1
ATOM 1640 O O . ILE A 1 202 ? 9.149 -4.997 -16.677 1.00 91.50 202 ILE A O 1
ATOM 1644 N N . ASN A 1 203 ? 8.857 -3.582 -18.400 1.00 90.44 203 ASN A N 1
ATOM 1645 C CA . ASN A 1 203 ? 10.040 -4.036 -19.136 1.00 90.44 203 ASN A CA 1
ATOM 1646 C C . ASN A 1 203 ? 11.348 -3.831 -18.366 1.00 90.44 203 ASN A C 1
ATOM 1648 O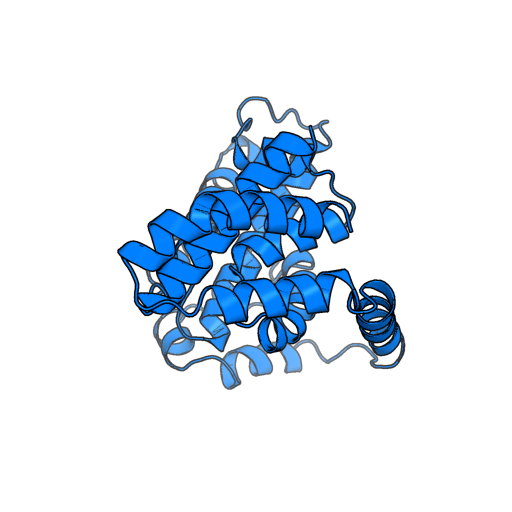 O . ASN A 1 203 ? 12.329 -4.506 -18.659 1.00 90.44 203 ASN A O 1
ATOM 1652 N N . TYR A 1 204 ? 11.365 -2.897 -17.418 1.00 87.19 204 TYR A N 1
ATOM 1653 C CA . TYR A 1 204 ? 12.529 -2.612 -16.595 1.00 87.19 204 TYR A CA 1
ATOM 1654 C C . TYR A 1 204 ? 12.519 -3.412 -15.288 1.00 87.19 204 TYR A C 1
ATOM 1656 O O . TYR A 1 204 ? 13.549 -3.925 -14.864 1.00 87.19 204 TYR A O 1
ATOM 1664 N N . THR A 1 205 ? 11.363 -3.513 -14.629 1.00 88.00 205 THR A N 1
ATOM 1665 C CA . THR A 1 205 ? 11.250 -4.083 -13.279 1.00 88.00 205 THR A CA 1
ATOM 1666 C C . THR A 1 205 ? 11.089 -5.591 -13.264 1.00 88.00 205 THR A C 1
ATOM 1668 O O . THR A 1 205 ? 11.378 -6.224 -12.254 1.00 88.00 205 THR A O 1
ATOM 1671 N N . CYS A 1 206 ? 10.587 -6.177 -14.348 1.00 91.69 206 CYS A N 1
ATOM 1672 C CA . CYS A 1 206 ? 10.257 -7.592 -14.402 1.00 91.69 206 CYS A CA 1
ATOM 1673 C C . CYS A 1 206 ? 11.196 -8.307 -15.369 1.00 91.69 206 CYS A C 1
ATOM 1675 O O . CYS A 1 206 ? 11.205 -8.012 -16.563 1.00 91.69 206 CYS A O 1
ATOM 1677 N N . ALA A 1 207 ? 11.904 -9.328 -14.878 1.00 93.06 207 ALA A N 1
ATOM 1678 C CA . ALA A 1 207 ? 12.694 -10.219 -15.732 1.00 93.06 207 ALA A CA 1
ATOM 1679 C C . ALA A 1 207 ? 11.835 -10.878 -16.831 1.00 93.06 207 ALA A C 1
ATOM 1681 O O . ALA A 1 207 ? 12.309 -11.121 -17.941 1.00 93.06 207 ALA A O 1
ATOM 1682 N N . TYR A 1 208 ? 10.550 -11.105 -16.535 1.00 96.31 208 TYR A N 1
ATOM 1683 C CA . TYR A 1 208 ? 9.558 -11.661 -17.451 1.00 96.31 208 TYR A CA 1
ATOM 1684 C C . TYR A 1 208 ? 8.364 -10.701 -17.598 1.00 96.31 208 TYR A C 1
ATOM 1686 O O . TYR A 1 208 ? 7.366 -10.836 -16.885 1.00 96.31 208 TYR A O 1
ATOM 1694 N N . PRO A 1 209 ? 8.414 -9.736 -18.538 1.00 96.44 209 PRO A N 1
ATOM 1695 C CA . PRO A 1 209 ? 7.401 -8.685 -18.671 1.00 96.44 209 PRO A CA 1
ATOM 1696 C C . PRO A 1 209 ? 5.956 -9.181 -18.780 1.00 96.44 209 PRO A C 1
ATOM 1698 O O . PRO A 1 209 ? 5.059 -8.646 -18.140 1.00 96.44 209 PRO A O 1
ATOM 1701 N N . ARG A 1 210 ? 5.722 -10.258 -19.540 1.00 97.38 210 ARG A N 1
ATOM 1702 C CA . ARG A 1 210 ? 4.378 -10.839 -19.703 1.00 97.38 210 ARG A CA 1
ATOM 1703 C C . ARG A 1 210 ? 3.829 -11.452 -18.415 1.00 97.38 210 ARG A C 1
ATOM 1705 O O . ARG A 1 210 ? 2.616 -11.527 -18.248 1.00 97.38 210 ARG A O 1
ATOM 1712 N N . GLU A 1 211 ? 4.699 -11.956 -17.548 1.00 97.44 211 GLU A N 1
ATOM 1713 C CA . GLU A 1 211 ? 4.299 -12.514 -16.254 1.00 97.44 211 GLU A CA 1
ATOM 1714 C C . GLU A 1 211 ? 4.030 -11.387 -15.260 1.00 97.44 211 GLU A C 1
ATOM 1716 O O . GLU A 1 211 ? 2.991 -11.408 -14.604 1.00 97.44 211 GLU A O 1
ATOM 1721 N N . GLY A 1 212 ? 4.885 -10.357 -15.253 1.00 97.25 212 GLY A N 1
ATOM 1722 C CA . GLY A 1 212 ? 4.665 -9.119 -14.503 1.00 97.25 212 GLY A CA 1
ATOM 1723 C C . GLY A 1 212 ? 3.335 -8.452 -14.850 1.00 97.25 212 GLY A C 1
ATOM 1724 O O . GLY A 1 212 ? 2.539 -8.171 -13.962 1.00 97.25 212 GLY A O 1
ATOM 1725 N N . GLU A 1 213 ? 3.034 -8.290 -16.141 1.00 98.12 213 GLU A N 1
ATOM 1726 C CA . GLU A 1 213 ? 1.760 -7.730 -16.612 1.00 98.12 213 GLU A CA 1
ATOM 1727 C C . GLU A 1 213 ? 0.557 -8.515 -16.078 1.00 98.12 213 GLU A C 1
ATOM 1729 O O . GLU A 1 213 ? -0.366 -7.936 -15.503 1.00 98.12 213 GLU A O 1
ATOM 1734 N N . LYS A 1 214 ? 0.584 -9.849 -16.205 1.00 98.25 214 LYS A N 1
ATOM 1735 C CA . LYS A 1 214 ? -0.479 -10.722 -15.688 1.00 98.25 214 LYS A CA 1
ATOM 1736 C C . LYS A 1 214 ? -0.624 -10.605 -14.173 1.00 98.25 214 LYS A C 1
ATOM 1738 O O . LYS A 1 214 ? -1.749 -10.547 -13.682 1.00 98.25 214 LYS A O 1
ATOM 1743 N N . ALA A 1 215 ? 0.488 -10.581 -13.444 1.00 98.12 215 ALA A N 1
ATOM 1744 C CA . ALA A 1 215 ? 0.491 -10.478 -11.992 1.00 98.12 215 ALA A CA 1
ATOM 1745 C C . ALA A 1 215 ? -0.066 -9.129 -11.518 1.00 98.12 215 ALA A C 1
ATOM 1747 O O . ALA A 1 215 ? -0.980 -9.102 -10.695 1.00 98.12 215 ALA A O 1
ATOM 1748 N N . PHE A 1 216 ? 0.394 -8.009 -12.082 1.00 98.12 216 PHE A N 1
ATOM 1749 C CA . PHE A 1 216 ? -0.102 -6.681 -11.716 1.00 98.12 216 PHE A CA 1
ATOM 1750 C C . PHE A 1 216 ? -1.571 -6.487 -12.099 1.00 98.12 216 PHE A C 1
ATOM 1752 O O . PHE A 1 216 ? -2.347 -5.960 -11.300 1.00 98.12 216 PHE A O 1
ATOM 1759 N N . GLN A 1 217 ? -1.996 -6.984 -13.263 1.00 98.44 217 GLN A N 1
ATOM 1760 C CA . GLN A 1 217 ? -3.400 -6.946 -13.671 1.00 98.44 217 GLN A CA 1
ATOM 1761 C C . GLN A 1 217 ? -4.284 -7.732 -12.692 1.00 98.44 217 GLN A C 1
ATOM 1763 O O . GLN A 1 217 ? -5.316 -7.239 -12.233 1.00 98.44 217 GLN A O 1
ATOM 1768 N N . LYS A 1 218 ? -3.832 -8.917 -12.280 1.00 98.38 218 LYS A N 1
ATOM 1769 C CA . LYS A 1 218 ? -4.519 -9.754 -11.293 1.00 98.38 218 LYS A CA 1
ATOM 1770 C C . LYS A 1 218 ? -4.555 -9.129 -9.899 1.00 98.38 218 LYS A C 1
ATOM 1772 O O . LYS A 1 218 ? -5.578 -9.199 -9.214 1.00 98.38 218 LYS A O 1
ATOM 1777 N N . SER A 1 219 ? -3.474 -8.474 -9.480 1.00 98.31 219 SER A N 1
ATOM 1778 C CA . SER A 1 219 ? -3.438 -7.674 -8.252 1.00 98.31 219 SER A CA 1
ATOM 1779 C C . SER A 1 219 ? -4.431 -6.511 -8.310 1.00 98.31 219 SER A C 1
ATOM 1781 O O . SER A 1 219 ? -5.100 -6.216 -7.317 1.00 98.31 219 SER A O 1
ATOM 1783 N N . LYS A 1 220 ? -4.594 -5.881 -9.476 1.00 98.56 220 LYS A N 1
ATOM 1784 C CA . LYS A 1 220 ? -5.544 -4.781 -9.681 1.00 98.56 220 LYS A CA 1
ATOM 1785 C C . LYS A 1 220 ? -6.992 -5.253 -9.606 1.00 98.56 220 LYS A C 1
ATOM 1787 O O . LYS A 1 220 ? -7.803 -4.634 -8.919 1.00 98.56 220 LYS A O 1
ATOM 1792 N N . GLU A 1 221 ? -7.307 -6.371 -10.250 1.00 98.25 221 GLU A N 1
ATOM 1793 C CA . GLU A 1 221 ? -8.620 -7.022 -10.170 1.00 98.25 221 GLU A CA 1
ATOM 1794 C C . GLU A 1 221 ? -8.962 -7.428 -8.736 1.00 98.25 221 GLU A C 1
ATOM 1796 O O . GLU A 1 221 ? -10.040 -7.091 -8.242 1.00 98.25 221 GLU A O 1
ATOM 1801 N N . GLY A 1 222 ? -8.014 -8.063 -8.037 1.00 97.94 222 GLY A N 1
ATOM 1802 C CA . GLY A 1 222 ? -8.152 -8.424 -6.626 1.00 97.94 222 GLY A CA 1
ATOM 1803 C C . GLY A 1 222 ? -8.526 -7.222 -5.763 1.00 97.94 222 GLY A C 1
ATOM 1804 O O . GLY A 1 222 ? -9.501 -7.270 -5.015 1.00 97.94 222 GLY A O 1
ATOM 1805 N N . LEU A 1 223 ? -7.815 -6.106 -5.942 1.00 97.69 223 LEU A N 1
ATOM 1806 C CA . LEU A 1 223 ? -8.020 -4.871 -5.189 1.00 97.69 223 LEU A CA 1
ATOM 1807 C C . LEU A 1 223 ? -9.384 -4.216 -5.469 1.00 97.69 223 LEU A C 1
ATOM 1809 O O . LEU A 1 223 ? -10.019 -3.688 -4.553 1.00 97.69 223 LEU A O 1
ATOM 1813 N N . MET A 1 224 ? -9.877 -4.283 -6.710 1.00 97.81 224 MET A N 1
ATOM 1814 C CA . MET A 1 224 ? -11.205 -3.770 -7.076 1.00 97.81 224 MET A CA 1
ATOM 1815 C C . MET A 1 224 ? -12.352 -4.535 -6.400 1.00 97.81 224 MET A C 1
ATOM 1817 O O . MET A 1 224 ? -13.399 -3.945 -6.125 1.00 97.81 224 MET A O 1
ATOM 1821 N N . MET A 1 225 ? -12.156 -5.820 -6.090 1.00 96.69 225 MET A N 1
ATOM 1822 C CA . MET A 1 225 ? -13.150 -6.658 -5.408 1.00 96.69 225 MET A CA 1
ATOM 1823 C C . MET A 1 225 ? -13.200 -6.434 -3.889 1.00 96.69 225 MET A C 1
ATOM 1825 O O . MET A 1 225 ? -14.144 -6.882 -3.231 1.00 96.69 225 MET A O 1
ATOM 1829 N N . MET A 1 226 ? -12.209 -5.747 -3.314 1.00 97.31 226 MET A N 1
ATOM 1830 C CA . MET A 1 226 ? -12.115 -5.561 -1.868 1.00 97.31 226 MET A CA 1
ATOM 1831 C C . MET A 1 226 ? -13.132 -4.527 -1.365 1.00 97.31 226 MET A C 1
ATOM 1833 O O . MET A 1 226 ? -13.202 -3.410 -1.902 1.00 97.31 226 MET A O 1
ATOM 1837 N N . PRO A 1 227 ? -13.894 -4.838 -0.299 1.00 97.38 227 PRO A N 1
ATOM 1838 C CA . PRO A 1 227 ? -14.795 -3.884 0.324 1.00 97.38 227 PRO A CA 1
ATOM 1839 C C . PRO A 1 227 ? -14.040 -2.680 0.875 1.00 97.38 227 PRO A C 1
ATOM 1841 O O . PRO A 1 227 ? -12.959 -2.797 1.453 1.00 97.38 227 PRO A O 1
ATOM 1844 N N . ILE A 1 228 ? -14.665 -1.515 0.758 1.00 96.44 228 ILE A N 1
ATOM 1845 C CA . ILE A 1 228 ? -14.146 -0.282 1.341 1.00 96.44 228 ILE A CA 1
ATOM 1846 C C . ILE A 1 228 ? -14.569 -0.217 2.802 1.00 96.44 228 ILE A C 1
ATOM 1848 O O . ILE A 1 228 ? -15.744 -0.425 3.126 1.00 96.44 228 ILE A O 1
ATOM 1852 N N . LYS A 1 229 ? -13.628 0.128 3.680 1.00 90.75 229 LYS A N 1
ATOM 1853 C CA . LYS A 1 229 ? -13.914 0.395 5.086 1.00 90.75 229 LYS A CA 1
ATOM 1854 C C . LYS A 1 229 ? -14.898 1.558 5.196 1.00 90.75 229 LYS A C 1
ATOM 1856 O O . LYS A 1 229 ? -14.607 2.685 4.792 1.00 90.75 229 LYS A O 1
ATOM 1861 N N . LYS A 1 230 ? -16.083 1.280 5.740 1.00 87.00 230 LYS A N 1
ATOM 1862 C CA . LYS A 1 230 ? -17.079 2.308 6.046 1.00 87.00 230 LYS A CA 1
ATOM 1863 C C . LYS A 1 230 ? -16.696 2.964 7.365 1.00 87.00 230 LYS A C 1
ATOM 1865 O O . LYS A 1 230 ? -16.631 2.294 8.391 1.00 87.00 230 LYS A O 1
ATOM 1870 N N . TYR A 1 231 ? -16.446 4.263 7.331 1.00 78.62 231 TYR A N 1
ATOM 1871 C CA . TYR A 1 231 ? -16.222 5.051 8.537 1.00 78.62 231 TYR A CA 1
ATOM 1872 C C . TYR A 1 231 ? -17.554 5.571 9.069 1.00 78.62 231 TYR A C 1
ATOM 1874 O O . TYR A 1 231 ? -18.445 5.918 8.288 1.00 78.62 231 TYR A O 1
ATOM 1882 N N . SER A 1 232 ? -17.691 5.648 10.393 1.00 77.38 232 SER A N 1
ATOM 1883 C CA . SER A 1 232 ? -18.781 6.424 10.978 1.00 77.38 232 SER A CA 1
ATOM 1884 C C . SER A 1 232 ? -18.600 7.905 10.620 1.00 77.38 232 SER A C 1
ATOM 1886 O O . SER A 1 232 ? -17.480 8.357 10.374 1.00 77.38 232 SER A O 1
ATOM 1888 N N . VAL A 1 233 ? -19.683 8.689 10.634 1.00 67.81 233 VAL A N 1
ATOM 1889 C CA . VAL A 1 233 ? -19.613 10.144 10.389 1.00 67.81 233 VAL A CA 1
ATOM 1890 C C . VAL A 1 233 ? -18.583 10.812 11.313 1.00 67.81 233 VAL A C 1
ATOM 1892 O O . VAL A 1 233 ? -17.807 11.657 10.870 1.00 67.81 233 VAL A O 1
ATOM 1895 N N . GLY A 1 234 ? -18.514 10.382 12.578 1.00 71.00 234 GLY A N 1
ATOM 1896 C CA . GLY A 1 234 ? -17.533 10.882 13.541 1.00 71.00 234 GLY A CA 1
ATOM 1897 C C . GLY A 1 234 ? -16.085 10.572 13.149 1.00 71.00 234 GLY A C 1
ATOM 1898 O O . GLY A 1 234 ? -15.217 11.435 13.277 1.00 71.00 234 GLY A O 1
ATOM 1899 N N . ASP A 1 235 ? -15.817 9.378 12.623 1.00 73.62 235 ASP A N 1
ATOM 1900 C CA . ASP A 1 235 ? -14.475 8.992 12.173 1.00 73.62 235 ASP A CA 1
ATOM 1901 C C . ASP A 1 235 ? -14.077 9.730 10.893 1.00 73.62 235 ASP A C 1
ATOM 1903 O O . ASP A 1 235 ? -12.938 10.184 10.769 1.00 73.62 235 ASP A O 1
ATOM 1907 N N . SER A 1 236 ? -15.023 9.938 9.972 1.00 70.38 236 SER A N 1
ATOM 1908 C CA . SER A 1 236 ? -14.804 10.756 8.776 1.00 70.38 236 SER A CA 1
ATOM 1909 C C . SER A 1 236 ? -14.433 12.198 9.131 1.00 70.38 236 SER A C 1
ATOM 1911 O O . SER A 1 236 ? -13.499 12.745 8.544 1.00 70.38 236 SER A O 1
ATOM 1913 N N . ILE A 1 237 ? -15.102 12.796 10.126 1.00 67.44 237 ILE A N 1
ATOM 1914 C CA . ILE A 1 237 ? -14.782 14.147 10.610 1.00 67.44 237 ILE A CA 1
ATOM 1915 C C . ILE A 1 237 ? -13.374 14.183 11.207 1.00 67.44 237 ILE A C 1
ATOM 1917 O O . ILE A 1 237 ? -12.574 15.030 10.813 1.00 67.44 237 ILE A O 1
ATOM 1921 N N . LYS A 1 238 ? -13.026 13.244 12.099 1.00 72.31 238 LYS A N 1
ATOM 1922 C CA . LYS A 1 238 ? -11.676 13.171 12.693 1.00 72.31 238 LYS A CA 1
ATOM 1923 C C . LYS A 1 238 ? -10.592 13.048 11.621 1.00 72.31 238 LYS A C 1
ATOM 1925 O O . LYS A 1 238 ? -9.586 13.755 11.675 1.00 72.31 238 LYS A O 1
ATOM 1930 N N . LYS A 1 239 ? -10.823 12.204 10.612 1.00 70.06 239 LYS A N 1
ATOM 1931 C CA . LYS A 1 239 ? -9.905 12.002 9.485 1.00 70.06 239 LYS A CA 1
ATOM 1932 C C . LYS A 1 239 ? -9.743 13.271 8.643 1.00 70.06 239 LYS A C 1
ATOM 1934 O O . LYS A 1 239 ? -8.627 13.625 8.264 1.00 70.06 239 LYS A O 1
ATOM 1939 N N . HIS A 1 240 ? -10.842 13.978 8.381 1.00 69.31 240 HIS A N 1
ATOM 1940 C CA . HIS A 1 240 ? -10.823 15.233 7.633 1.00 69.31 240 HIS A CA 1
ATOM 1941 C C . HIS A 1 240 ? -10.105 16.352 8.400 1.00 69.31 240 HIS A C 1
ATOM 1943 O O . HIS A 1 240 ? -9.244 17.020 7.834 1.00 69.31 240 HIS A O 1
ATOM 1949 N N . VAL A 1 241 ? -10.385 16.513 9.698 1.00 72.06 241 VAL A N 1
ATOM 1950 C CA . VAL A 1 241 ? -9.702 17.492 10.562 1.00 72.06 241 VAL A CA 1
ATOM 1951 C C . VAL A 1 241 ? -8.196 17.229 10.592 1.00 72.06 241 VAL A C 1
ATOM 1953 O O . VAL A 1 241 ? -7.406 18.151 10.387 1.00 72.06 241 VAL A O 1
ATOM 1956 N N . PHE A 1 242 ? -7.787 15.967 10.761 1.00 72.62 242 PHE A N 1
ATOM 1957 C CA . PHE A 1 242 ? -6.376 15.583 10.727 1.00 72.62 242 PHE A CA 1
ATOM 1958 C C . PHE A 1 242 ? -5.703 15.943 9.390 1.00 72.62 242 PHE A C 1
ATOM 1960 O O . PHE A 1 242 ? -4.585 16.461 9.366 1.00 72.62 242 PHE A O 1
ATOM 1967 N N . ARG A 1 243 ? -6.389 15.729 8.262 1.00 67.25 243 ARG A N 1
ATOM 1968 C CA . ARG A 1 243 ? -5.891 16.096 6.925 1.00 67.25 243 ARG A CA 1
ATOM 1969 C C . ARG A 1 243 ? -5.755 17.597 6.720 1.00 67.25 243 ARG A C 1
ATOM 1971 O O . ARG A 1 243 ? -4.733 18.050 6.217 1.00 67.25 243 ARG A O 1
ATOM 1978 N N . SER A 1 244 ? -6.762 18.369 7.109 1.00 67.81 244 SER A N 1
ATOM 1979 C CA . SER A 1 244 ? -6.718 19.829 6.990 1.00 67.81 244 SER A CA 1
ATOM 1980 C C . SER A 1 244 ? -5.576 20.401 7.822 1.00 67.81 244 SER A C 1
ATOM 1982 O O . SER A 1 244 ? -4.800 21.216 7.326 1.00 67.81 244 SER A O 1
ATOM 1984 N N . ALA A 1 245 ? -5.390 19.894 9.041 1.00 68.56 245 ALA A N 1
ATOM 1985 C CA . ALA A 1 245 ? -4.260 20.274 9.869 1.00 68.56 245 ALA A CA 1
ATOM 1986 C C . ALA A 1 245 ? -2.910 19.898 9.242 1.00 68.56 245 ALA A C 1
ATOM 1988 O O . ALA A 1 245 ? -2.050 20.760 9.086 1.00 68.56 245 ALA A O 1
ATOM 1989 N N . THR A 1 246 ? -2.727 18.641 8.824 1.00 66.44 246 THR A N 1
ATOM 1990 C CA . THR A 1 246 ? -1.469 18.189 8.198 1.00 66.44 246 THR A CA 1
ATOM 1991 C C . THR A 1 246 ? -1.167 18.922 6.892 1.00 66.44 246 THR A C 1
ATOM 1993 O O . THR A 1 246 ? -0.013 19.254 6.639 1.00 66.44 246 THR A O 1
ATOM 1996 N N . GLY A 1 247 ? -2.178 19.223 6.074 1.00 60.53 247 GLY A N 1
ATOM 1997 C CA . GLY A 1 247 ? -2.031 19.989 4.837 1.00 60.53 247 GLY A CA 1
ATOM 1998 C C . GLY A 1 247 ? -1.617 21.441 5.079 1.00 60.53 247 GLY A C 1
ATOM 1999 O O . GLY A 1 247 ? -0.753 21.953 4.367 1.00 60.53 247 GLY A O 1
ATOM 2000 N N . ILE A 1 248 ? -2.185 22.092 6.100 1.00 52.41 248 ILE A N 1
ATOM 2001 C CA . ILE A 1 248 ? -1.786 23.449 6.497 1.00 52.41 248 ILE A CA 1
ATOM 2002 C C . ILE A 1 248 ? -0.346 23.440 7.022 1.00 52.41 248 ILE A C 1
ATOM 2004 O O . ILE A 1 248 ? 0.474 24.229 6.562 1.00 52.41 248 ILE A O 1
ATOM 2008 N N . ILE A 1 249 ? -0.008 22.489 7.891 1.00 50.34 249 ILE A N 1
ATOM 2009 C CA . ILE A 1 249 ? 1.345 22.311 8.434 1.00 50.34 249 ILE A CA 1
ATOM 2010 C C . ILE A 1 249 ? 2.366 22.080 7.309 1.00 50.34 249 ILE A C 1
ATOM 2012 O O . ILE A 1 249 ? 3.363 22.791 7.214 1.00 50.34 249 ILE A O 1
ATOM 2016 N N . LYS A 1 250 ? 2.086 21.164 6.370 1.00 51.53 250 LYS A N 1
ATOM 2017 C CA . LYS A 1 250 ? 2.958 20.897 5.210 1.00 51.53 250 LYS A CA 1
ATOM 2018 C C . LYS A 1 250 ? 3.211 22.155 4.353 1.00 51.53 250 LYS A C 1
ATOM 2020 O O . LYS A 1 250 ? 4.255 22.221 3.710 1.00 51.53 250 LYS A O 1
ATOM 2025 N N . ARG A 1 251 ? 2.305 23.147 4.336 1.00 52.28 251 ARG A N 1
ATOM 2026 C CA . ARG A 1 251 ? 2.500 24.436 3.636 1.00 52.28 251 ARG A CA 1
ATOM 2027 C C . ARG A 1 251 ? 3.336 25.448 4.423 1.00 52.28 251 ARG A C 1
ATOM 2029 O O . ARG A 1 251 ? 4.011 26.243 3.790 1.00 52.28 251 ARG A O 1
ATOM 2036 N N . PHE A 1 252 ? 3.305 25.420 5.756 1.00 43.78 252 PHE A N 1
ATOM 2037 C CA . PHE A 1 252 ? 4.119 26.300 6.614 1.00 43.78 252 PHE A CA 1
ATOM 2038 C C . PHE A 1 252 ? 5.566 25.810 6.801 1.00 43.78 252 PHE A C 1
ATOM 2040 O O . PHE A 1 252 ? 6.427 26.563 7.257 1.00 43.78 252 PHE A O 1
ATOM 2047 N N . LEU A 1 253 ? 5.838 24.547 6.462 1.00 40.94 253 LEU A N 1
ATOM 2048 C CA . LEU A 1 253 ? 7.163 23.927 6.557 1.00 40.94 253 LEU A CA 1
ATOM 2049 C C . LEU A 1 253 ? 7.971 23.938 5.246 1.00 40.94 253 LEU A C 1
ATOM 2051 O O . LEU A 1 253 ? 9.083 23.412 5.244 1.00 40.94 253 LEU A O 1
ATOM 2055 N N . ARG A 1 254 ? 7.430 24.506 4.164 1.00 42.97 254 ARG A N 1
ATOM 2056 C CA . ARG A 1 254 ? 8.153 24.795 2.915 1.00 42.97 254 ARG A CA 1
ATOM 2057 C C . ARG A 1 254 ? 8.558 26.261 2.886 1.00 42.97 254 ARG A C 1
ATOM 2059 O O . ARG A 1 254 ? 9.658 26.530 2.367 1.00 42.97 254 ARG A O 1
#

Radius of gyration: 20.1 Å; chains: 1; bounding box: 41×53×48 Å

Secondary structure (DSSP, 8-state):
-HHHHHHHHHHHHHHHHHHHHS---HHHHHHHHHHHHHS---HHHHHHHHHHTTTS--SPPPHHHHHHHHHHHS-HHHHHH--SGGGG-TT-TTSTT-SHHHHHHHHHHHHHHHH-TT--HHHHHHHHHHHTT--HHHHHHHHHT--TT--TT-HHHHHHHHHHHHHHHHHHHHHHHHSSB-HHHHHHHHHHHHHHTSHHHHHHH-SSHHHHHHHHHHHHHHHHTSPBPPPPHHHHHHHHHHHHHHHHHHHHT-

Foldseek 3Di:
DLLLVLLLVVLVVCVVVCVVPDVDPSVVVNVVSVCCVVVPPPPCVVVVVVVVVVVPDDDDDPLVVQLCVLQVQFDPLLCVLPVDCLQSQLCDCLHLCNNPLLVVLLSVLPVCVVVVVLEALVVSLLVVLVVVPDDVVLVVCLVVCPLPPPDVPDPSLVSLLSSLSNLSSSQSSCCRNPVAGAPVSLVVNLVSLVSQLDQVNLVNPPPDSVVSNVSSVVSNVSSVPGHHDDDDPVSVVVNVSVVVSVVSSVVVVD

pLDDT: mean 80.76, std 17.44, range [40.94, 98.56]